Protein AF-A0AA35W8I2-F1 (afdb_monomer)

Radius of gyration: 42.58 Å; Cα contacts (8 Å, |Δi|>4): 67; chains: 1; bounding box: 105×73×130 Å

Structure (mmCIF, N/CA/C/O backbone):
data_AF-A0AA35W8I2-F1
#
_entry.id   AF-A0AA35W8I2-F1
#
loop_
_atom_site.group_PDB
_atom_site.id
_atom_site.type_symbol
_atom_site.label_atom_id
_atom_site.label_alt_id
_atom_site.label_comp_id
_atom_site.label_asym_id
_atom_site.label_entity_id
_atom_site.label_seq_id
_atom_site.pdbx_PDB_ins_code
_atom_site.Cartn_x
_atom_site.Cartn_y
_atom_site.Cartn_z
_atom_site.occupancy
_atom_site.B_iso_or_equiv
_atom_site.auth_seq_id
_atom_site.auth_comp_id
_atom_site.auth_asym_id
_atom_site.auth_atom_id
_atom_site.pdbx_PDB_model_num
ATOM 1 N N . THR A 1 1 ? -0.548 -0.660 -29.656 1.00 39.16 1 THR A N 1
ATOM 2 C CA . THR A 1 1 ? -0.331 -0.622 -28.192 1.00 39.16 1 THR A CA 1
ATOM 3 C C . THR A 1 1 ? 1.025 -1.234 -27.887 1.00 39.16 1 THR A C 1
ATOM 5 O O . THR A 1 1 ? 1.274 -2.382 -28.225 1.00 39.16 1 THR A O 1
ATOM 8 N N . ARG A 1 2 ? 1.971 -0.433 -27.390 1.00 43.50 2 ARG A N 1
ATOM 9 C CA . ARG A 1 2 ? 3.389 -0.810 -27.271 1.00 43.50 2 ARG A CA 1
ATOM 10 C C . ARG A 1 2 ? 3.605 -1.530 -25.933 1.00 43.50 2 ARG A C 1
ATOM 12 O O . ARG A 1 2 ? 3.814 -0.885 -24.912 1.00 43.50 2 ARG A O 1
ATOM 19 N N . SER A 1 3 ? 3.459 -2.852 -25.919 1.00 57.50 3 SER A N 1
ATOM 20 C CA . SER A 1 3 ? 3.631 -3.671 -24.712 1.00 57.50 3 SER A CA 1
ATOM 21 C C . SER A 1 3 ? 5.088 -3.619 -24.234 1.00 57.50 3 SER A C 1
ATOM 23 O O . SER A 1 3 ? 5.991 -3.993 -24.980 1.00 57.50 3 SER A O 1
ATOM 25 N N . LEU A 1 4 ? 5.328 -3.138 -23.007 1.00 52.00 4 LEU A N 1
ATOM 26 C CA . LEU A 1 4 ? 6.665 -3.115 -22.402 1.00 52.00 4 LEU A CA 1
ATOM 27 C C . LEU A 1 4 ? 7.218 -4.542 -22.212 1.00 52.00 4 LEU A C 1
ATOM 29 O O . LEU A 1 4 ? 6.446 -5.473 -21.956 1.00 52.00 4 LEU A O 1
ATOM 33 N N . PRO A 1 5 ? 8.550 -4.728 -22.289 1.00 61.44 5 PRO A N 1
ATOM 34 C CA . PRO A 1 5 ? 9.165 -6.030 -22.087 1.00 61.44 5 PRO A CA 1
ATOM 35 C C . PRO A 1 5 ? 8.906 -6.544 -20.654 1.00 61.44 5 PRO A C 1
ATOM 37 O O . PRO A 1 5 ? 9.002 -5.770 -19.697 1.00 61.44 5 PRO A O 1
ATOM 40 N N . PRO A 1 6 ? 8.619 -7.851 -20.471 1.00 59.09 6 PRO A N 1
ATOM 41 C CA . PRO A 1 6 ? 8.256 -8.433 -19.172 1.00 59.09 6 PRO A CA 1
ATOM 42 C C . PRO A 1 6 ? 9.300 -8.255 -18.061 1.00 59.09 6 PRO A C 1
ATOM 44 O O . PRO A 1 6 ? 8.958 -8.396 -16.892 1.00 59.09 6 PRO A O 1
ATOM 47 N N . SER A 1 7 ? 10.555 -7.973 -18.418 1.00 58.44 7 SER A N 1
ATOM 48 C CA . SER A 1 7 ? 11.687 -7.773 -17.506 1.00 58.44 7 SER A CA 1
ATOM 49 C C . SER A 1 7 ? 11.671 -6.431 -16.768 1.00 58.44 7 SER A C 1
ATOM 51 O O . SER A 1 7 ? 12.378 -6.286 -15.777 1.00 58.44 7 SER A O 1
ATOM 53 N N . LEU A 1 8 ? 10.878 -5.459 -17.231 1.00 56.81 8 LEU A N 1
ATOM 54 C CA . LEU A 1 8 ? 10.789 -4.116 -16.641 1.00 56.81 8 LEU A CA 1
ATOM 55 C C . LEU A 1 8 ? 9.494 -3.895 -15.846 1.00 56.81 8 LEU A C 1
ATOM 57 O O . LEU A 1 8 ? 9.250 -2.799 -15.342 1.00 56.81 8 LEU A O 1
ATOM 61 N N . LEU A 1 9 ? 8.648 -4.921 -15.740 1.00 60.91 9 LEU A N 1
ATOM 62 C CA . LEU A 1 9 ? 7.415 -4.860 -14.969 1.00 60.91 9 LEU A CA 1
ATOM 63 C C . LEU A 1 9 ? 7.675 -5.298 -13.520 1.00 60.91 9 LEU A C 1
ATOM 65 O O . LEU A 1 9 ? 8.379 -6.285 -13.302 1.00 60.91 9 LEU A O 1
ATOM 69 N N . PRO A 1 10 ? 7.068 -4.633 -12.519 1.00 69.56 10 PRO A N 1
ATOM 70 C CA . PRO A 1 10 ? 7.045 -5.132 -11.150 1.00 69.56 10 PRO A CA 1
ATOM 71 C C . PRO A 1 10 ? 6.660 -6.618 -11.105 1.00 69.56 10 PRO A C 1
ATOM 73 O O . PRO A 1 10 ? 5.810 -7.065 -11.876 1.00 69.56 10 PRO A O 1
ATOM 76 N N . SER A 1 11 ? 7.242 -7.398 -10.192 1.00 66.06 11 SER A N 1
ATOM 77 C CA . SER A 1 11 ? 7.103 -8.868 -10.172 1.00 66.06 11 SER A CA 1
ATOM 78 C C . SER A 1 11 ? 5.646 -9.373 -10.168 1.00 66.06 11 SER A C 1
ATOM 80 O O . SER A 1 11 ? 5.347 -10.447 -10.699 1.00 66.06 11 SER A O 1
ATOM 82 N N . PHE A 1 12 ? 4.712 -8.584 -9.625 1.00 65.62 12 PHE A N 1
ATOM 83 C CA . PHE A 1 12 ? 3.273 -8.857 -9.676 1.00 65.62 12 PHE A CA 1
ATOM 84 C C . PHE A 1 12 ? 2.665 -8.651 -11.076 1.00 65.62 12 PHE A C 1
ATOM 86 O O . PHE A 1 12 ? 1.868 -9.479 -11.518 1.00 65.62 12 PHE A O 1
ATOM 93 N N . LEU A 1 13 ? 3.085 -7.611 -11.801 1.00 76.69 13 LEU A N 1
ATOM 94 C CA . LEU A 1 13 ? 2.698 -7.347 -13.191 1.00 76.69 13 LEU A CA 1
ATOM 95 C C . LEU A 1 13 ? 3.300 -8.385 -14.142 1.00 76.69 13 LEU A C 1
ATOM 97 O O . LEU A 1 13 ? 2.608 -8.858 -15.040 1.00 76.69 13 LEU A O 1
ATOM 101 N N . GLN A 1 14 ? 4.537 -8.826 -13.897 1.00 82.12 14 GLN A N 1
ATOM 102 C CA . GLN A 1 14 ? 5.162 -9.900 -14.673 1.00 82.12 14 GLN A CA 1
ATOM 103 C C . GLN A 1 14 ? 4.368 -11.215 -14.563 1.00 82.12 14 GLN A C 1
ATOM 105 O O . GLN A 1 14 ? 4.159 -11.920 -15.555 1.00 82.12 14 GLN A O 1
ATOM 110 N N . ARG A 1 15 ? 3.864 -11.538 -13.365 1.00 81.31 15 ARG A N 1
ATOM 111 C CA . ARG A 1 15 ? 3.033 -12.731 -13.144 1.00 81.31 15 ARG A CA 1
ATOM 112 C C . ARG A 1 15 ? 1.639 -12.602 -13.770 1.00 81.31 15 ARG A C 1
ATOM 114 O O . ARG A 1 15 ? 1.130 -13.605 -14.277 1.00 81.31 15 ARG A O 1
ATOM 121 N N . CYS A 1 16 ? 1.045 -11.407 -13.772 1.00 85.88 16 CYS A N 1
ATOM 122 C CA . CYS A 1 16 ? -0.193 -11.141 -14.511 1.00 85.88 16 CYS A CA 1
ATOM 123 C C . CYS A 1 16 ? 0.011 -11.308 -16.021 1.00 85.88 16 CYS A C 1
ATOM 125 O O . CYS A 1 16 ? -0.718 -12.087 -16.621 1.00 85.88 16 CYS A O 1
ATOM 127 N N . ALA A 1 17 ? 1.054 -10.711 -16.604 1.00 88.00 17 ALA A N 1
ATOM 128 C CA . ALA A 1 17 ? 1.355 -10.833 -18.033 1.00 88.00 17 ALA A CA 1
ATOM 129 C C . ALA A 1 17 ? 1.609 -12.290 -18.469 1.00 88.00 17 ALA A C 1
ATOM 131 O O . ALA A 1 17 ? 1.175 -12.717 -19.537 1.00 88.00 17 ALA A O 1
ATOM 132 N N . HIS A 1 18 ? 2.289 -13.091 -17.641 1.00 89.31 18 HIS A N 1
ATOM 133 C CA . HIS A 1 18 ? 2.451 -14.523 -17.913 1.00 89.31 18 HIS A CA 1
ATOM 134 C C . HIS A 1 18 ? 1.120 -15.285 -17.837 1.00 89.31 18 HIS A C 1
ATOM 136 O O . HIS A 1 18 ? 0.855 -16.159 -18.661 1.00 89.31 18 HIS A O 1
ATOM 142 N N . SER A 1 19 ? 0.283 -14.960 -16.848 1.00 88.19 19 SER A N 1
ATOM 143 C CA . SER A 1 19 ? -1.030 -15.593 -16.685 1.00 88.19 19 SER A CA 1
ATOM 144 C C . SER A 1 19 ? -1.967 -15.239 -17.837 1.00 88.19 19 SER A C 1
ATOM 146 O O . SER A 1 19 ? -2.684 -16.112 -18.307 1.00 88.19 19 SER A O 1
ATOM 148 N N . GLU A 1 20 ? -1.901 -14.006 -18.332 1.00 91.31 20 GLU A N 1
ATOM 149 C CA . GLU A 1 20 ? -2.666 -13.538 -19.484 1.00 91.31 20 GLU A CA 1
ATOM 150 C C . GLU A 1 20 ? -2.276 -14.281 -20.765 1.00 91.31 20 GLU A C 1
ATOM 152 O O . GLU A 1 20 ? -3.135 -14.798 -21.471 1.00 91.31 20 GLU A O 1
ATOM 157 N N . LYS A 1 21 ? -0.972 -14.459 -21.016 1.00 91.19 21 LYS A N 1
ATOM 158 C CA . LYS A 1 21 ? -0.495 -15.272 -22.148 1.00 91.19 21 LYS A CA 1
ATOM 159 C C . LYS A 1 21 ? -0.940 -16.734 -22.068 1.00 91.19 21 LYS A C 1
ATOM 161 O O . LYS A 1 21 ? -1.134 -17.365 -23.098 1.00 91.19 21 LYS A O 1
ATOM 166 N N . LYS A 1 22 ? -1.047 -17.289 -20.856 1.00 92.25 22 LYS A N 1
ATOM 167 C CA . LYS A 1 22 ? -1.332 -18.715 -20.646 1.00 92.25 22 LYS A CA 1
ATOM 168 C C . LYS A 1 22 ? -2.826 -19.044 -20.586 1.00 92.25 22 LYS A C 1
ATOM 170 O O . LYS A 1 22 ? -3.216 -20.127 -21.005 1.00 92.25 22 LYS A O 1
ATOM 175 N N . TYR A 1 23 ? -3.635 -18.158 -20.015 1.00 91.81 23 TYR A N 1
ATOM 176 C CA . TYR A 1 23 ? -5.048 -18.412 -19.710 1.00 91.81 23 TYR A CA 1
ATOM 177 C C . TYR A 1 23 ? -6.000 -17.413 -20.385 1.00 91.81 23 TYR A C 1
ATOM 179 O O . TYR A 1 23 ? -7.210 -17.520 -20.204 1.00 91.81 23 TYR A O 1
ATOM 187 N N . GLY A 1 24 ? -5.471 -16.452 -21.145 1.00 91.56 24 GLY A N 1
ATOM 188 C CA . GLY A 1 24 ? -6.245 -15.411 -21.810 1.00 91.56 24 GLY A CA 1
ATOM 189 C C . GLY A 1 24 ? -6.564 -14.220 -20.909 1.00 91.56 24 GLY A C 1
ATOM 190 O O . GLY A 1 24 ? -5.973 -14.031 -19.842 1.00 91.56 24 GLY A O 1
ATOM 191 N N . SER A 1 25 ? -7.504 -13.396 -21.367 1.00 91.06 25 SER A N 1
ATOM 192 C CA . SER A 1 25 ? -7.894 -12.156 -20.698 1.00 91.06 25 SER A CA 1
ATOM 193 C C . SER A 1 25 ? -8.386 -12.388 -19.262 1.00 91.06 25 SER A C 1
ATOM 195 O O . SER A 1 25 ? -8.994 -13.423 -18.965 1.00 91.06 25 SER A O 1
ATOM 197 N N . PRO A 1 26 ? -8.141 -11.430 -18.352 1.00 94.12 26 PRO A N 1
ATOM 198 C CA . PRO A 1 26 ? -8.590 -11.546 -16.976 1.00 94.12 26 PRO A CA 1
ATOM 199 C C . PRO A 1 26 ? -10.122 -11.550 -16.883 1.00 94.12 26 PRO A C 1
ATOM 201 O O . PRO A 1 26 ? -10.814 -10.813 -17.580 1.00 94.12 26 PRO A O 1
ATOM 204 N N . VAL A 1 27 ? -10.640 -12.365 -15.969 1.00 95.25 27 VAL A N 1
ATOM 205 C CA . VAL A 1 27 ? -12.067 -12.525 -15.659 1.00 95.25 27 VAL A CA 1
ATOM 206 C C . VAL A 1 27 ? -12.363 -12.091 -14.222 1.00 95.25 27 VAL A C 1
ATOM 208 O O . VAL A 1 27 ? -11.449 -11.871 -13.417 1.00 95.25 27 VAL A O 1
ATOM 211 N N . SER A 1 28 ? -13.647 -11.967 -13.875 1.00 96.19 28 SER A N 1
ATOM 212 C CA . SER A 1 28 ? -14.061 -11.613 -12.513 1.00 96.19 28 SER A CA 1
ATOM 213 C C . SER A 1 28 ? -13.655 -12.692 -11.500 1.00 96.19 28 SER A C 1
ATOM 215 O O . SER A 1 28 ? -13.865 -13.888 -11.703 1.00 96.19 28 SER A O 1
ATOM 217 N N . CYS A 1 29 ? -13.044 -12.261 -10.398 1.00 95.56 29 CYS A N 1
ATOM 218 C CA . CYS A 1 29 ? -12.713 -13.111 -9.263 1.00 95.56 29 CYS A CA 1
ATOM 219 C C . CYS A 1 29 ? -13.970 -13.421 -8.445 1.00 95.56 29 CYS A C 1
ATOM 221 O O . CYS A 1 29 ? -14.649 -12.509 -7.982 1.00 95.56 29 CYS A O 1
ATOM 223 N N . GLU A 1 30 ? -14.234 -14.690 -8.145 1.00 96.25 30 GLU A N 1
ATOM 224 C CA . GLU A 1 30 ? -15.440 -15.068 -7.396 1.00 96.25 30 GLU A CA 1
ATOM 225 C C . GLU A 1 30 ? -15.463 -14.542 -5.949 1.00 96.25 30 GLU A C 1
ATOM 227 O O . GLU A 1 30 ? -16.547 -14.331 -5.405 1.00 96.25 30 GLU A O 1
ATOM 232 N N . GLN A 1 31 ? -14.297 -14.277 -5.343 1.00 94.38 31 GLN A N 1
ATOM 233 C CA . GLN A 1 31 ? -14.192 -13.753 -3.974 1.00 94.38 31 GLN A CA 1
ATOM 234 C C . GLN A 1 31 ? -14.233 -12.225 -3.897 1.00 94.38 31 GLN A C 1
ATOM 236 O O . GLN A 1 31 ? -15.056 -11.682 -3.174 1.00 94.38 31 GLN A O 1
ATOM 241 N N . CYS A 1 32 ? -13.347 -11.524 -4.611 1.00 95.19 32 CYS A N 1
ATOM 242 C CA . CYS A 1 32 ? -13.256 -10.060 -4.525 1.00 95.19 32 CYS A CA 1
ATOM 243 C C . CYS A 1 32 ? -14.028 -9.321 -5.625 1.00 95.19 32 CYS A C 1
ATOM 245 O O . CYS A 1 32 ? -14.006 -8.097 -5.647 1.00 95.19 32 CYS A O 1
ATOM 247 N N . LYS A 1 33 ? -14.663 -10.045 -6.556 1.00 95.75 33 LYS A N 1
ATOM 248 C CA . LYS A 1 33 ? -15.493 -9.537 -7.666 1.00 95.75 33 LYS A CA 1
ATOM 249 C C . LYS A 1 33 ? -14.790 -8.652 -8.704 1.00 95.75 33 LYS A C 1
ATOM 251 O O . LYS A 1 33 ? -15.361 -8.378 -9.754 1.00 95.75 33 LYS A O 1
ATOM 256 N N . MET A 1 34 ? -13.528 -8.293 -8.486 1.00 92.25 34 MET A N 1
ATOM 257 C CA . MET A 1 34 ? -12.709 -7.545 -9.443 1.00 92.25 34 MET A CA 1
ATOM 258 C C . MET A 1 34 ? -12.287 -8.398 -10.649 1.00 92.25 34 MET A C 1
ATOM 260 O O . MET A 1 34 ? -12.055 -9.603 -10.515 1.00 92.25 34 MET A O 1
ATOM 264 N N . VAL A 1 35 ? -12.116 -7.762 -11.814 1.00 93.00 35 VAL A N 1
ATOM 265 C CA . VAL A 1 35 ? -11.608 -8.384 -13.054 1.00 93.00 35 VAL A CA 1
ATOM 266 C C . VAL A 1 35 ? -10.090 -8.581 -12.958 1.00 93.00 35 VAL A C 1
ATOM 268 O O . VAL A 1 35 ? -9.295 -7.779 -13.439 1.00 93.00 35 VAL A O 1
ATOM 271 N N . CYS A 1 36 ? -9.673 -9.618 -12.237 1.00 92.62 36 CYS A N 1
ATOM 272 C CA . CYS A 1 36 ? -8.259 -9.899 -11.956 1.00 92.62 36 CYS A CA 1
ATOM 273 C C . CYS A 1 36 ? -7.949 -11.393 -11.750 1.00 92.62 36 CYS A C 1
ATOM 275 O O . CYS A 1 36 ? -6.867 -11.759 -11.274 1.00 92.62 36 CYS A O 1
ATOM 277 N N . ALA A 1 37 ? -8.904 -12.271 -12.055 1.00 94.44 37 ALA A N 1
ATOM 278 C CA . ALA A 1 37 ? -8.714 -13.714 -12.045 1.00 94.44 37 ALA A CA 1
ATOM 279 C C . ALA A 1 37 ? -8.446 -14.240 -13.459 1.00 94.44 37 ALA A C 1
ATOM 281 O O . ALA A 1 37 ? -8.600 -13.526 -14.438 1.00 94.44 37 ALA A O 1
ATOM 282 N N . PHE A 1 38 ? -8.024 -15.497 -13.563 1.00 95.00 38 PHE A N 1
ATOM 283 C CA . PHE A 1 38 ? -7.735 -16.153 -14.837 1.00 95.00 38 PHE A CA 1
ATOM 284 C C . PHE A 1 38 ? -8.364 -17.546 -14.829 1.00 95.00 38 PHE A C 1
ATOM 286 O O . PHE A 1 38 ? -8.315 -18.221 -13.790 1.00 95.00 38 PHE A O 1
ATOM 293 N N . ASN A 1 39 ? -8.909 -17.976 -15.970 1.00 92.44 39 ASN A N 1
ATOM 294 C CA . ASN A 1 39 ? -9.521 -19.295 -16.150 1.00 92.44 39 ASN A CA 1
ATOM 295 C C . ASN A 1 39 ? -8.440 -20.380 -16.210 1.00 92.44 39 ASN A C 1
ATOM 297 O O . ASN A 1 39 ? -7.967 -20.791 -17.265 1.00 92.44 39 ASN A O 1
ATOM 301 N N . LYS A 1 40 ? -7.998 -20.805 -15.026 1.00 89.88 40 LYS A N 1
ATOM 302 C CA . LYS A 1 40 ? -7.052 -21.910 -14.854 1.00 89.88 40 LYS A CA 1
ATOM 303 C C . LYS A 1 40 ? -7.782 -23.241 -15.094 1.00 89.88 40 LYS A C 1
ATOM 305 O O . LYS A 1 40 ? -8.967 -23.321 -14.778 1.00 89.88 40 LYS A O 1
ATOM 310 N N . PRO A 1 41 ? -7.079 -24.289 -15.559 1.00 88.62 41 PRO A N 1
ATOM 311 C CA . PRO A 1 41 ? -7.671 -25.612 -15.736 1.00 88.62 41 PRO A CA 1
ATOM 312 C C . PRO A 1 41 ? -8.229 -26.164 -14.417 1.00 88.62 41 PRO A C 1
ATOM 314 O O . PRO A 1 41 ? -7.740 -25.829 -13.326 1.00 88.62 41 PRO A O 1
ATOM 317 N N . ASP A 1 42 ? -9.225 -27.044 -14.524 1.00 87.25 42 ASP A N 1
ATOM 318 C CA . ASP A 1 42 ? -10.011 -27.539 -13.389 1.00 87.25 42 ASP A CA 1
ATOM 319 C C . ASP A 1 42 ? -9.169 -28.197 -12.293 1.00 87.25 42 ASP A C 1
ATOM 321 O O . ASP A 1 42 ? -9.483 -28.052 -11.113 1.00 87.25 42 ASP A O 1
ATOM 32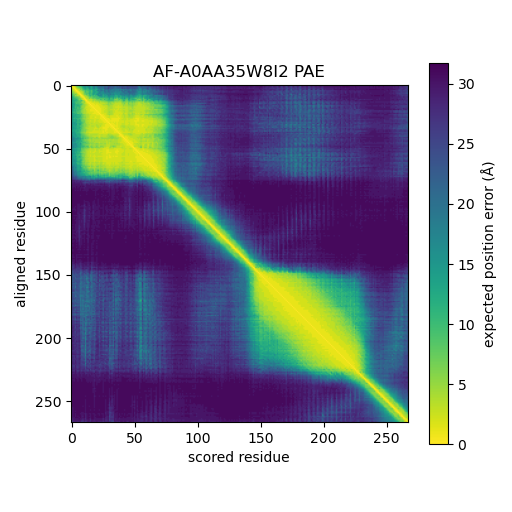5 N N . ASP A 1 43 ? -8.039 -28.826 -12.624 1.00 87.25 43 ASP A N 1
ATOM 326 C CA . ASP A 1 43 ? -7.106 -29.387 -11.634 1.00 87.25 43 ASP A CA 1
ATOM 327 C C . ASP A 1 43 ? -6.604 -28.359 -10.619 1.00 87.25 43 ASP A C 1
ATOM 329 O O . ASP A 1 43 ? -6.423 -28.647 -9.429 1.00 87.25 43 ASP A O 1
ATOM 333 N N . VAL A 1 44 ? -6.369 -27.132 -11.081 1.00 87.75 44 VAL A N 1
ATOM 334 C CA . VAL A 1 44 ? -5.923 -26.030 -10.227 1.00 87.75 44 VAL A CA 1
ATOM 335 C C . VAL A 1 44 ? -7.115 -25.435 -9.484 1.00 87.75 44 VAL A C 1
ATOM 337 O O . VAL A 1 44 ? -6.980 -25.089 -8.306 1.00 87.75 44 VAL A O 1
ATOM 340 N N . LYS A 1 45 ? -8.276 -25.361 -10.145 1.00 89.81 45 LYS A N 1
ATOM 341 C CA . LYS A 1 45 ? -9.533 -24.854 -9.582 1.00 89.81 45 LYS A CA 1
ATOM 342 C C . LYS A 1 45 ? -10.019 -25.725 -8.419 1.00 89.81 45 LYS A C 1
ATOM 344 O O . LYS A 1 45 ? -10.359 -25.202 -7.359 1.00 89.81 45 LYS A O 1
ATOM 349 N N . ARG A 1 46 ? -9.937 -27.054 -8.542 1.00 88.88 46 ARG A N 1
ATOM 350 C CA . ARG A 1 46 ? -10.299 -28.031 -7.495 1.00 88.88 46 ARG A CA 1
ATOM 351 C C . ARG A 1 46 ? -9.564 -27.788 -6.172 1.00 88.88 46 ARG A C 1
ATOM 353 O O . ARG A 1 46 ? -10.170 -27.859 -5.107 1.00 88.88 46 ARG A O 1
ATOM 360 N N . LYS A 1 47 ? -8.284 -27.395 -6.217 1.00 88.19 47 LYS A N 1
ATOM 361 C CA . LYS A 1 47 ? -7.481 -27.077 -5.012 1.00 88.19 47 LYS A CA 1
ATOM 362 C C . LYS A 1 47 ? -7.976 -25.842 -4.256 1.00 88.19 47 LYS A C 1
ATOM 364 O O . LYS A 1 47 ? -7.626 -25.662 -3.090 1.00 88.19 47 LYS A O 1
ATOM 369 N N . VAL A 1 48 ? -8.749 -24.988 -4.922 1.00 90.00 48 VAL A N 1
ATOM 370 C CA . VAL A 1 48 ? -9.354 -23.776 -4.362 1.00 90.00 48 VAL A CA 1
ATOM 371 C C . VAL A 1 48 ? -10.881 -23.859 -4.300 1.00 90.00 48 VAL A C 1
ATOM 373 O O . VAL A 1 48 ? -11.561 -22.841 -4.347 1.00 90.00 48 VAL A O 1
ATOM 376 N N . GLY A 1 49 ? -11.427 -25.075 -4.189 1.00 86.00 49 GLY A N 1
ATOM 377 C CA . GLY A 1 49 ? -12.869 -25.290 -4.044 1.00 86.00 49 GLY A CA 1
ATOM 378 C C . GLY A 1 49 ? -13.665 -25.076 -5.332 1.00 86.00 49 GLY A C 1
ATOM 379 O O . GLY A 1 49 ? -14.838 -24.741 -5.266 1.00 86.00 49 GLY A O 1
ATOM 380 N N . GLY A 1 50 ? -13.033 -25.218 -6.499 1.00 90.81 50 GLY A N 1
ATOM 381 C CA . GLY A 1 50 ? -13.702 -25.055 -7.791 1.00 90.81 50 GLY A CA 1
ATOM 382 C C . GLY A 1 50 ? -14.004 -23.601 -8.163 1.00 90.81 50 GLY A C 1
ATOM 383 O O . GLY A 1 50 ? -14.723 -23.375 -9.131 1.00 90.81 50 GLY A O 1
ATOM 384 N N . GLN A 1 51 ? -13.431 -22.624 -7.453 1.00 92.00 51 GLN A N 1
ATOM 385 C CA . GLN A 1 51 ? -13.670 -21.196 -7.681 1.00 92.00 51 GLN A CA 1
ATOM 386 C C . GLN A 1 51 ? -12.585 -20.529 -8.536 1.00 92.00 51 GLN A C 1
ATOM 388 O O . GLN A 1 51 ? -11.387 -20.805 -8.389 1.00 92.00 51 GLN A O 1
ATOM 393 N N . THR A 1 52 ? -12.988 -19.608 -9.415 1.00 94.50 52 THR A N 1
ATOM 394 C CA . THR A 1 52 ? -12.064 -18.772 -10.193 1.00 94.50 52 THR A CA 1
ATOM 395 C C . THR A 1 52 ? -11.569 -17.611 -9.331 1.00 94.50 52 THR A C 1
ATOM 397 O O . THR A 1 52 ? -12.234 -16.590 -9.166 1.00 94.50 52 THR A O 1
ATOM 400 N N . LEU A 1 53 ? -10.376 -17.772 -8.750 1.00 94.56 53 LEU A N 1
ATOM 401 C CA . LEU A 1 53 ? -9.780 -16.796 -7.833 1.00 94.56 53 LEU A CA 1
ATOM 402 C C . LEU A 1 53 ? -8.577 -16.066 -8.444 1.00 94.56 53 LEU A C 1
ATOM 404 O O . LEU A 1 53 ? -7.703 -16.674 -9.085 1.00 94.56 53 LEU A O 1
ATOM 408 N N . CYS A 1 54 ? -8.473 -14.768 -8.145 1.00 93.69 54 CYS A N 1
ATOM 409 C CA . CYS A 1 54 ? -7.271 -13.979 -8.402 1.00 93.69 54 CYS A CA 1
ATOM 410 C C . CYS A 1 54 ? -6.085 -14.504 -7.576 1.00 93.69 54 CYS A C 1
ATOM 412 O O . CYS A 1 54 ? -6.241 -15.338 -6.675 1.00 93.69 54 CYS A O 1
ATOM 414 N N . LEU A 1 55 ? -4.871 -14.040 -7.882 1.00 91.56 55 LEU A N 1
ATOM 415 C CA . LEU A 1 55 ? -3.665 -14.512 -7.195 1.00 91.56 55 LEU A CA 1
ATOM 416 C C . LEU A 1 55 ? -3.733 -14.269 -5.679 1.00 91.56 55 LEU A C 1
ATOM 418 O O . LEU A 1 55 ? -3.399 -15.162 -4.900 1.00 91.56 55 LEU A O 1
ATOM 422 N N . LEU A 1 56 ? -4.214 -13.097 -5.266 1.00 93.31 56 LEU A N 1
ATOM 423 C CA . LEU A 1 56 ? -4.276 -12.709 -3.860 1.00 93.31 56 LEU A CA 1
ATOM 424 C C . LEU A 1 56 ? -5.313 -13.543 -3.090 1.00 93.31 56 LEU A C 1
ATOM 426 O O . LEU A 1 56 ? -4.994 -14.137 -2.061 1.00 93.31 56 LEU A O 1
ATOM 430 N N . CYS A 1 57 ? -6.512 -13.701 -3.656 1.00 94.44 57 CYS A N 1
ATOM 431 C CA . CYS A 1 57 ? -7.555 -14.581 -3.123 1.00 94.44 57 CYS A CA 1
ATOM 432 C C . CYS A 1 57 ? -7.104 -16.050 -3.075 1.00 94.44 57 CYS A C 1
ATOM 434 O O . CYS A 1 57 ? -7.351 -16.739 -2.089 1.00 94.44 57 CYS A O 1
ATOM 436 N N . THR A 1 58 ? -6.352 -16.523 -4.076 1.00 93.69 58 THR A N 1
ATOM 437 C CA . THR A 1 58 ? -5.762 -17.876 -4.073 1.00 93.69 58 THR A CA 1
ATOM 438 C C . THR A 1 58 ? -4.792 -18.066 -2.899 1.00 93.69 58 THR A C 1
ATOM 440 O O . THR A 1 58 ? -4.813 -19.106 -2.237 1.00 93.69 58 THR A O 1
ATOM 443 N N . ILE A 1 59 ? -3.928 -17.080 -2.629 1.00 93.56 59 ILE A N 1
ATOM 444 C CA . ILE A 1 59 ? -2.976 -17.124 -1.508 1.00 93.56 59 ILE A CA 1
ATOM 445 C C . ILE A 1 59 ? -3.730 -17.133 -0.174 1.00 93.56 59 ILE A C 1
ATOM 447 O O . ILE A 1 59 ? -3.428 -17.956 0.694 1.00 93.56 59 ILE A O 1
ATOM 451 N N . ASN A 1 60 ? -4.737 -16.272 -0.024 1.00 95.00 60 ASN A N 1
ATOM 452 C CA . ASN A 1 60 ? -5.546 -16.193 1.191 1.00 95.00 60 ASN A CA 1
ATOM 453 C C . ASN A 1 60 ? -6.336 -17.485 1.438 1.00 95.00 60 ASN A C 1
ATOM 455 O O . ASN A 1 60 ? -6.325 -17.998 2.558 1.00 95.00 60 ASN A O 1
ATOM 459 N N . PHE A 1 61 ? -6.920 -18.076 0.392 1.00 94.38 61 PHE A N 1
ATOM 460 C CA . PHE A 1 61 ? -7.601 -19.368 0.477 1.00 94.38 61 PHE A CA 1
ATOM 461 C C . PHE A 1 61 ? -6.658 -20.477 0.964 1.00 94.38 61 PHE A C 1
ATOM 463 O O . PHE A 1 61 ? -6.992 -21.220 1.887 1.00 94.38 61 PHE A O 1
ATOM 470 N N . LYS A 1 62 ? -5.443 -20.564 0.404 1.00 93.00 62 LYS A N 1
ATOM 471 C CA . LYS A 1 62 ? -4.438 -21.554 0.831 1.00 93.00 62 LYS A CA 1
ATOM 472 C C . LYS A 1 62 ? -3.981 -21.338 2.277 1.00 93.00 62 LYS A C 1
ATOM 474 O O . LYS A 1 62 ? -3.849 -22.310 3.019 1.00 93.00 62 LYS A O 1
ATOM 479 N N . LYS A 1 63 ? -3.781 -20.085 2.702 1.00 94.06 63 LYS A N 1
ATOM 480 C CA . LYS A 1 63 ? -3.464 -19.752 4.103 1.00 94.06 63 LYS A CA 1
ATOM 481 C C . LYS A 1 63 ? -4.592 -20.181 5.048 1.00 94.06 63 LYS A C 1
ATOM 483 O O . LYS A 1 63 ? -4.316 -20.765 6.094 1.00 94.06 63 LYS A O 1
ATOM 488 N N . ALA A 1 64 ? -5.851 -19.945 4.673 1.00 91.69 64 ALA A N 1
ATOM 489 C CA . ALA A 1 64 ? -7.011 -20.371 5.454 1.00 91.69 64 ALA A CA 1
ATOM 490 C C . ALA A 1 64 ? -7.125 -21.905 5.534 1.00 91.69 64 ALA A C 1
ATOM 492 O O . ALA A 1 64 ? -7.325 -22.442 6.622 1.00 91.69 64 ALA A O 1
ATOM 493 N N . GLN A 1 65 ? -6.922 -22.615 4.419 1.00 89.81 65 GLN A N 1
ATOM 494 C CA . GLN A 1 65 ? -6.858 -24.084 4.370 1.00 89.81 65 GLN A CA 1
ATOM 495 C C . GLN A 1 65 ? -5.779 -24.646 5.308 1.00 89.81 65 GLN A C 1
ATOM 497 O O . GLN A 1 65 ? -6.040 -25.576 6.070 1.00 89.81 65 GLN A O 1
ATOM 502 N N . PHE A 1 66 ? -4.577 -24.059 5.305 1.00 88.06 66 PHE A N 1
ATOM 503 C CA . PHE A 1 66 ? -3.490 -24.494 6.186 1.00 88.06 66 PHE A CA 1
ATOM 504 C C . PHE A 1 66 ? -3.828 -24.295 7.670 1.00 88.06 66 PHE A C 1
ATOM 506 O O . PHE A 1 66 ? -3.612 -25.203 8.471 1.00 88.06 66 PHE A O 1
ATOM 513 N N . LYS A 1 67 ? -4.416 -23.146 8.036 1.00 89.25 67 LYS A N 1
ATOM 514 C CA . LYS A 1 67 ? -4.857 -22.880 9.417 1.00 89.25 67 LYS A CA 1
ATOM 515 C C . LYS A 1 67 ? -5.899 -23.897 9.900 1.00 89.25 67 LYS A C 1
ATOM 517 O O . LYS A 1 67 ? -5.783 -24.373 11.024 1.00 89.25 67 LYS A O 1
ATOM 522 N N . ARG A 1 68 ? -6.866 -24.280 9.054 1.00 85.69 68 ARG A N 1
ATOM 523 C CA . ARG A 1 68 ? -7.868 -25.312 9.393 1.00 85.69 68 ARG A CA 1
ATOM 524 C C . ARG A 1 68 ? -7.224 -26.682 9.617 1.00 85.69 68 ARG A C 1
ATOM 526 O O . ARG A 1 68 ? -7.492 -27.302 10.638 1.00 85.69 68 ARG A O 1
ATOM 533 N N . LYS A 1 69 ? -6.307 -27.103 8.736 1.00 85.31 69 LYS A N 1
ATOM 534 C CA . LYS A 1 69 ? -5.567 -28.372 8.888 1.00 85.31 69 LYS A CA 1
ATOM 535 C C . LYS A 1 69 ? -4.700 -28.414 10.152 1.00 85.31 69 LYS A C 1
ATOM 537 O O . LYS A 1 69 ? -4.592 -29.459 10.783 1.00 85.31 69 LYS A O 1
ATOM 542 N N . GLN A 1 70 ? -4.077 -27.296 10.531 1.00 82.06 70 GLN A N 1
ATOM 543 C CA . GLN A 1 70 ? -3.304 -27.197 11.777 1.00 82.06 70 GLN A CA 1
ATOM 544 C C . GLN A 1 70 ? -4.199 -27.248 13.020 1.00 82.06 70 GLN A C 1
ATOM 546 O O . GLN A 1 70 ? -3.829 -27.859 14.018 1.00 82.06 70 GLN A O 1
ATOM 551 N N . HIS A 1 71 ? -5.377 -26.627 12.961 1.00 77.12 71 HIS A N 1
ATOM 552 C CA . HIS A 1 71 ? -6.334 -26.659 14.061 1.00 77.12 71 HIS A CA 1
ATOM 553 C C . HIS A 1 71 ? -6.975 -28.046 14.237 1.00 77.12 71 HIS A C 1
ATOM 555 O O . HIS A 1 71 ? -7.143 -28.480 15.371 1.00 77.12 71 HIS A O 1
ATOM 561 N N . GLU A 1 72 ? -7.255 -28.777 13.152 1.00 69.56 72 GLU A N 1
ATOM 562 C CA . GLU A 1 72 ? -7.671 -30.188 13.236 1.00 69.56 72 GLU A CA 1
ATOM 563 C C . GLU A 1 72 ? -6.604 -31.067 13.893 1.00 69.56 72 GLU A C 1
ATOM 565 O O . GLU A 1 72 ? -6.910 -31.803 14.823 1.00 69.56 72 GLU A O 1
ATOM 570 N N . ARG A 1 73 ? -5.332 -30.934 13.494 1.00 67.81 73 ARG A N 1
ATOM 571 C CA . ARG A 1 73 ? -4.232 -31.726 14.077 1.00 67.81 73 ARG A CA 1
ATOM 572 C C . ARG A 1 73 ? -4.002 -31.480 15.568 1.00 67.81 73 ARG A C 1
ATOM 574 O O . ARG A 1 73 ? -3.401 -32.320 16.223 1.00 67.81 73 ARG A O 1
ATOM 581 N N . LYS A 1 74 ? -4.437 -30.333 16.095 1.00 64.12 74 LYS A N 1
ATOM 582 C CA . LYS A 1 74 ? -4.333 -29.993 17.522 1.00 64.12 74 LYS A CA 1
ATOM 583 C C . LYS A 1 74 ? -5.589 -30.340 18.324 1.00 64.12 74 LYS A C 1
ATOM 585 O O . LYS A 1 74 ? -5.525 -30.313 19.548 1.00 64.12 74 LYS A O 1
ATOM 590 N N . LYS A 1 75 ? -6.714 -30.639 17.663 1.00 60.28 75 LYS A N 1
ATOM 591 C CA . LYS A 1 75 ? -7.983 -30.980 18.322 1.00 60.28 75 LYS A CA 1
ATOM 592 C C . LYS A 1 75 ? -8.149 -32.466 18.637 1.00 60.28 75 LYS A C 1
ATOM 594 O O . LYS A 1 75 ? -9.110 -32.794 19.319 1.00 60.28 75 LYS A O 1
ATOM 599 N N . ASP A 1 76 ? -7.224 -33.324 18.210 1.00 56.59 76 ASP A N 1
ATOM 600 C CA . ASP A 1 76 ? -7.230 -34.742 18.576 1.00 56.59 76 ASP A CA 1
ATOM 601 C C . ASP A 1 76 ? -6.062 -35.094 19.511 1.00 56.59 76 ASP A C 1
ATOM 603 O O . ASP A 1 76 ? -4.972 -35.482 19.080 1.00 56.59 76 ASP A O 1
ATOM 607 N N . PRO A 1 77 ? -6.271 -34.895 20.820 1.00 53.22 77 PRO A N 1
ATOM 608 C CA . PRO A 1 77 ? -5.717 -35.791 21.810 1.00 53.22 77 PRO A CA 1
ATOM 609 C C . PRO A 1 77 ? -6.844 -36.232 22.743 1.00 53.22 77 PRO A C 1
ATOM 611 O O . PRO A 1 77 ? -6.823 -35.852 23.906 1.00 53.22 77 PRO A O 1
ATOM 614 N N . GLN A 1 78 ? -7.852 -36.963 22.248 1.00 52.47 78 GLN A N 1
ATOM 615 C CA . GLN A 1 78 ? -8.649 -37.885 23.073 1.00 52.47 78 GLN A CA 1
ATOM 616 C C . GLN A 1 78 ? -9.710 -38.625 22.249 1.00 52.47 78 GLN A C 1
ATOM 618 O O . GLN A 1 78 ? -10.851 -38.188 22.109 1.00 52.47 78 GLN A O 1
ATOM 623 N N . LYS A 1 79 ? -9.367 -39.843 21.825 1.00 41.38 79 LYS A N 1
ATOM 624 C CA . LYS A 1 79 ? -10.346 -40.925 21.739 1.00 41.38 79 LYS A CA 1
ATOM 625 C C . LYS A 1 79 ? -9.733 -42.200 22.328 1.00 41.38 79 LYS A C 1
ATOM 627 O O . LYS A 1 79 ? -8.804 -42.741 21.731 1.00 41.38 79 LYS A O 1
ATOM 632 N N . PRO A 1 80 ? -10.189 -42.676 23.500 1.00 47.41 80 PRO A N 1
ATOM 633 C CA . PRO A 1 80 ? -9.817 -43.998 23.981 1.00 47.41 80 PRO A CA 1
ATOM 634 C C . PRO A 1 80 ? -10.579 -45.060 23.169 1.00 47.41 80 PRO A C 1
ATOM 636 O O . PRO A 1 80 ? -11.778 -44.890 22.931 1.00 47.41 80 PRO A O 1
ATOM 639 N N . PRO A 1 81 ? -9.945 -46.168 22.754 1.00 44.00 81 PRO A N 1
ATOM 640 C CA . PRO A 1 81 ? -10.677 -47.368 22.403 1.00 44.00 81 PRO A CA 1
ATOM 641 C C . PRO A 1 81 ? -10.975 -48.133 23.699 1.00 44.00 81 PRO A C 1
ATOM 643 O O . PRO A 1 81 ? -10.133 -48.860 24.216 1.00 44.00 81 PRO A O 1
ATOM 646 N N . SER A 1 82 ? -12.172 -47.962 24.253 1.00 42.75 82 SER A N 1
ATOM 647 C CA . SER A 1 82 ? -12.807 -49.003 25.066 1.00 42.75 82 SER A CA 1
ATOM 648 C C . SER A 1 82 ? -13.391 -50.014 24.073 1.00 42.75 82 SER A C 1
ATOM 650 O O . SER A 1 82 ? -14.163 -49.646 23.193 1.00 42.75 82 SER A O 1
ATOM 652 N N . THR A 1 83 ? -13.049 -51.301 24.114 1.00 44.50 83 THR A N 1
ATOM 653 C CA . THR A 1 83 ? -13.621 -52.241 25.086 1.00 44.50 83 THR A CA 1
ATOM 654 C C . THR A 1 83 ? -12.831 -53.567 25.076 1.00 44.50 83 THR A C 1
ATOM 656 O O . THR A 1 83 ? -12.447 -54.046 24.012 1.00 44.50 83 THR A O 1
ATOM 659 N N . THR A 1 84 ? -12.662 -54.141 26.277 1.00 42.62 84 THR A N 1
ATOM 660 C CA . THR A 1 84 ? -12.353 -55.549 26.646 1.00 42.62 84 THR A CA 1
ATOM 661 C C . THR A 1 84 ? -10.961 -56.153 26.376 1.00 42.62 84 THR A C 1
ATOM 663 O O . THR A 1 84 ? -10.587 -56.472 25.255 1.00 42.62 84 THR A O 1
ATOM 666 N N . THR A 1 85 ? -10.242 -56.390 27.481 1.00 39.72 85 THR A N 1
ATOM 667 C CA . THR A 1 85 ? -9.159 -57.375 27.714 1.00 39.72 85 THR A CA 1
ATOM 668 C C . THR A 1 85 ? -9.708 -58.826 27.659 1.00 39.72 85 THR A C 1
ATOM 670 O O . THR A 1 85 ? -10.927 -58.959 27.798 1.00 39.72 85 THR A O 1
ATOM 673 N N . PRO A 1 86 ? -8.901 -59.916 27.495 1.00 44.19 86 PRO A N 1
ATOM 674 C CA . PRO A 1 86 ? -7.577 -60.114 28.112 1.00 44.19 86 PRO A CA 1
ATOM 675 C C . PRO A 1 86 ? -6.440 -60.770 27.287 1.00 44.19 86 PRO A C 1
ATOM 677 O O . PRO A 1 86 ? -6.649 -61.546 26.368 1.00 44.19 86 PRO A O 1
ATOM 680 N N . SER A 1 87 ? -5.219 -60.432 27.729 1.00 41.34 87 SER A N 1
ATOM 681 C CA . SER A 1 87 ? -3.984 -61.232 27.842 1.00 41.34 87 SER A CA 1
ATOM 682 C C . SER A 1 87 ? -3.548 -62.181 26.715 1.00 41.34 87 SER A C 1
ATOM 684 O O . SER A 1 87 ? -4.100 -63.262 26.594 1.00 41.34 87 SER A O 1
ATOM 686 N N . THR A 1 88 ? -2.397 -61.887 26.091 1.00 35.50 88 THR A N 1
ATOM 687 C CA . THR A 1 88 ? -1.206 -62.773 26.093 1.00 35.50 88 THR A CA 1
ATOM 688 C C . THR A 1 88 ? 0.049 -62.009 25.651 1.00 35.50 88 THR A C 1
ATOM 690 O O . THR A 1 88 ? 0.003 -61.159 24.766 1.00 35.50 88 THR A O 1
ATOM 693 N N . ASN A 1 89 ? 1.168 -62.327 26.303 1.00 45.03 89 ASN A N 1
ATOM 694 C CA . ASN A 1 89 ? 2.523 -61.831 26.063 1.00 45.03 89 ASN A CA 1
ATOM 695 C C . ASN A 1 89 ? 3.002 -62.029 24.616 1.00 45.03 89 ASN A C 1
ATOM 697 O O . ASN A 1 89 ? 2.867 -63.133 24.111 1.00 45.03 89 ASN A O 1
ATOM 701 N N . THR A 1 90 ? 3.702 -61.036 24.051 1.00 35.91 90 THR A N 1
ATOM 702 C CA . THR A 1 90 ? 5.018 -61.206 23.390 1.00 35.91 90 THR A CA 1
ATOM 703 C C . THR A 1 90 ? 5.647 -59.840 23.096 1.00 35.91 90 THR A C 1
ATOM 705 O O . THR A 1 90 ? 4.983 -58.917 22.632 1.00 35.91 90 THR A O 1
ATOM 708 N N . ALA A 1 91 ? 6.940 -59.723 23.391 1.00 41.12 91 ALA A N 1
ATOM 709 C CA . ALA A 1 91 ? 7.773 -58.539 23.233 1.00 41.12 91 ALA A CA 1
ATOM 710 C C . ALA A 1 91 ? 8.271 -58.327 21.788 1.00 41.12 91 ALA A C 1
ATOM 712 O O . ALA A 1 91 ? 8.595 -59.297 21.113 1.00 41.12 91 ALA A O 1
ATOM 713 N N . ALA A 1 92 ? 8.421 -57.058 21.377 1.00 37.53 92 ALA A N 1
ATOM 714 C CA . ALA A 1 92 ? 9.408 -56.539 20.406 1.00 37.53 92 ALA A CA 1
ATOM 715 C C . ALA A 1 92 ? 9.287 -54.991 20.374 1.00 37.53 92 ALA A C 1
ATOM 717 O O . ALA A 1 92 ? 8.305 -54.455 19.881 1.00 37.53 92 ALA A O 1
ATOM 718 N N . VAL A 1 93 ? 10.050 -54.241 21.179 1.00 39.78 93 VAL A N 1
ATOM 719 C CA . VAL A 1 93 ? 11.364 -53.622 20.875 1.00 39.78 93 VAL A CA 1
ATOM 720 C C . VAL A 1 93 ? 11.323 -52.456 19.863 1.00 39.78 93 VAL A C 1
ATOM 722 O O . VAL A 1 93 ? 11.286 -52.666 18.660 1.00 39.78 93 VAL A O 1
ATOM 725 N N . GLY A 1 94 ? 11.497 -51.237 20.408 1.00 38.34 94 GLY A N 1
ATOM 726 C CA . GLY A 1 94 ? 12.276 -50.116 19.838 1.00 38.34 94 GLY A CA 1
ATOM 727 C C . GLY A 1 94 ? 11.576 -49.190 18.822 1.00 38.34 94 GLY A C 1
ATOM 728 O O . GLY A 1 94 ? 10.823 -49.638 17.982 1.00 38.34 94 GLY A O 1
ATOM 729 N N . ASN A 1 95 ? 11.814 -47.875 18.756 1.00 43.19 95 ASN A N 1
ATOM 730 C CA . ASN A 1 95 ? 12.648 -46.972 19.548 1.00 43.19 95 ASN A CA 1
ATOM 731 C C . ASN A 1 95 ? 12.336 -45.505 19.132 1.00 43.19 95 ASN A C 1
ATOM 733 O O . ASN A 1 95 ? 12.271 -45.196 17.950 1.00 43.19 95 ASN A O 1
ATOM 737 N N . ARG A 1 96 ? 12.197 -44.624 20.131 1.00 43.00 96 ARG A N 1
ATOM 738 C CA . ARG A 1 96 ? 12.674 -43.222 20.253 1.00 43.00 96 ARG A CA 1
ATOM 739 C C . ARG A 1 96 ? 12.555 -42.212 19.084 1.00 43.00 96 ARG A C 1
ATOM 741 O O . ARG A 1 96 ? 13.315 -42.219 18.127 1.00 43.00 96 ARG A O 1
ATOM 748 N N . SER A 1 97 ? 11.707 -41.209 19.343 1.00 50.66 97 SER A N 1
ATOM 749 C CA . SER A 1 97 ? 11.938 -39.747 19.281 1.00 50.66 97 SER A CA 1
ATOM 750 C C . SER A 1 97 ? 13.240 -39.233 18.639 1.00 50.66 97 SER A C 1
ATOM 752 O O . SER A 1 97 ? 14.313 -39.431 19.206 1.00 50.66 97 SER A O 1
ATOM 754 N N . LEU A 1 98 ? 13.131 -38.440 17.556 1.00 51.81 98 LEU A N 1
ATOM 755 C CA . LEU A 1 98 ? 14.195 -37.542 17.081 1.00 51.81 98 LEU A CA 1
ATOM 756 C C . LEU A 1 98 ? 13.664 -36.218 16.471 1.00 51.81 98 LEU A C 1
ATOM 758 O O . LEU A 1 98 ? 13.181 -36.170 15.346 1.00 51.81 98 LEU A O 1
ATOM 762 N N . LYS A 1 99 ? 13.881 -35.148 17.249 1.00 42.47 99 LYS A N 1
ATOM 763 C CA . LYS A 1 99 ? 14.483 -33.837 16.906 1.00 42.47 99 LYS A CA 1
ATOM 764 C C . LYS A 1 99 ? 13.751 -32.830 15.991 1.00 42.47 99 LYS A C 1
ATOM 766 O O . LYS A 1 99 ? 13.801 -32.878 14.766 1.00 42.47 99 LYS A O 1
ATOM 771 N N . HIS A 1 100 ? 13.261 -31.786 16.669 1.00 40.97 100 HIS A N 1
ATOM 772 C CA . HIS A 1 100 ? 13.192 -30.383 16.240 1.00 40.97 100 HIS A CA 1
ATOM 773 C C . HIS A 1 100 ? 14.497 -29.919 15.555 1.00 40.97 100 HIS A C 1
ATOM 775 O O . HIS A 1 100 ? 15.587 -30.130 16.089 1.00 40.97 100 HIS A O 1
ATOM 781 N N . ARG A 1 101 ? 1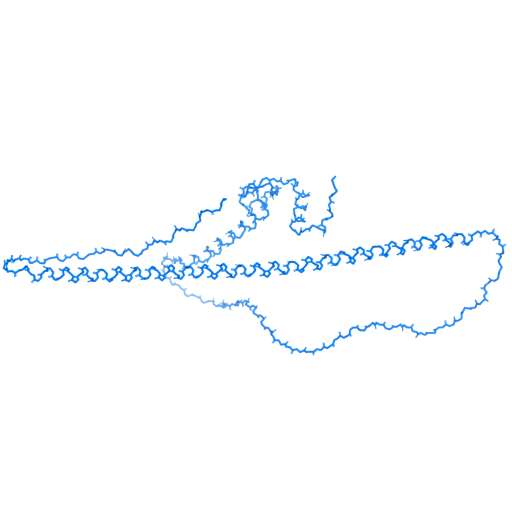4.394 -29.225 14.411 1.00 41.06 101 ARG A N 1
ATOM 782 C CA . ARG A 1 101 ? 15.446 -28.325 13.904 1.00 41.06 101 ARG A CA 1
ATOM 783 C C . ARG A 1 101 ? 15.001 -26.885 14.129 1.00 41.06 101 ARG A C 1
ATOM 785 O O . ARG A 1 101 ? 14.443 -26.267 13.228 1.00 41.06 101 ARG A O 1
ATOM 792 N N . ASP A 1 102 ? 15.304 -26.362 15.308 1.00 40.94 102 ASP A N 1
ATOM 793 C CA . ASP A 1 102 ? 15.489 -24.927 15.491 1.00 40.94 102 ASP A CA 1
ATOM 794 C C . ASP A 1 102 ? 16.889 -24.567 14.989 1.00 40.94 102 ASP A C 1
ATOM 796 O O . ASP A 1 102 ? 17.894 -25.137 15.415 1.00 40.94 102 ASP A O 1
ATOM 800 N N . ARG A 1 103 ? 16.957 -23.652 14.023 1.00 40.09 103 ARG A N 1
ATOM 801 C CA . ARG A 1 103 ? 18.189 -22.944 13.670 1.00 40.09 103 ARG A CA 1
ATOM 802 C C . ARG A 1 103 ? 18.011 -21.495 14.103 1.00 40.09 103 ARG A C 1
ATOM 804 O O . ARG A 1 103 ? 17.611 -20.660 13.300 1.00 40.09 103 ARG A O 1
ATOM 811 N N . HIS A 1 104 ? 18.321 -21.236 15.369 1.00 44.50 104 HIS A N 1
ATOM 812 C CA . HIS A 1 104 ? 18.863 -19.950 15.789 1.00 44.50 104 HIS A CA 1
ATOM 813 C C . HIS A 1 104 ? 20.297 -19.854 15.263 1.00 44.50 104 HIS A C 1
ATOM 815 O O . HIS A 1 104 ? 21.073 -20.805 15.384 1.00 44.50 104 HIS A O 1
ATOM 821 N N . ARG A 1 105 ? 20.635 -18.723 14.651 1.00 37.47 105 ARG A N 1
ATOM 822 C CA . ARG A 1 105 ? 22.022 -18.335 14.413 1.00 37.47 105 ARG A CA 1
ATOM 823 C C . ARG A 1 105 ? 22.128 -16.847 14.698 1.00 37.47 105 ARG A C 1
ATOM 825 O O . ARG A 1 105 ? 21.997 -16.027 13.796 1.00 37.47 105 ARG A O 1
ATOM 832 N N . ASP A 1 106 ? 22.311 -16.555 15.972 1.00 44.09 106 ASP A N 1
ATOM 833 C CA . ASP A 1 106 ? 22.981 -15.352 16.430 1.00 44.09 106 ASP A CA 1
ATOM 834 C C . ASP A 1 106 ? 24.488 -15.605 16.269 1.00 44.09 106 ASP A C 1
ATOM 836 O O . ASP A 1 106 ? 24.987 -16.636 16.719 1.00 44.09 106 ASP A O 1
ATOM 840 N N . ASP A 1 107 ? 25.187 -14.722 15.558 1.00 37.78 107 ASP A N 1
ATOM 841 C CA . ASP A 1 107 ? 26.629 -14.521 15.729 1.00 37.78 107 ASP A CA 1
ATOM 842 C C . ASP A 1 107 ? 26.956 -13.075 15.349 1.00 37.78 107 ASP A C 1
ATOM 844 O O . ASP A 1 107 ? 27.013 -12.688 14.179 1.00 37.78 107 ASP A O 1
ATOM 848 N N . GLU A 1 108 ? 27.074 -12.271 16.395 1.00 39.84 108 GLU A N 1
ATOM 849 C CA . GLU A 1 108 ? 27.819 -11.028 16.434 1.00 39.84 108 GLU A CA 1
ATOM 850 C C . GLU A 1 108 ? 29.280 -11.403 16.713 1.00 39.84 108 GLU A C 1
ATOM 852 O O . GLU A 1 108 ? 29.582 -11.907 17.790 1.00 39.84 108 GLU A O 1
ATOM 857 N N . SER A 1 109 ? 30.199 -11.152 15.779 1.00 39.50 109 SER A N 1
ATOM 858 C CA . SER A 1 109 ? 31.573 -10.794 16.142 1.00 39.50 109 SER A CA 1
ATOM 859 C C . SER A 1 109 ? 32.303 -10.091 14.999 1.00 39.50 109 SER A C 1
ATOM 861 O O . SER A 1 109 ? 32.268 -10.453 13.822 1.00 39.50 109 SER A O 1
ATOM 863 N N . SER A 1 110 ? 32.945 -9.010 15.401 1.00 42.78 110 SER A N 1
ATOM 864 C CA . SER A 1 110 ? 33.818 -8.114 14.674 1.00 42.78 110 SER A CA 1
ATOM 865 C C . SER A 1 110 ? 35.198 -8.742 14.457 1.00 42.78 110 SER A C 1
ATOM 867 O O . SER A 1 110 ? 35.839 -9.180 15.405 1.00 42.78 110 SER A O 1
ATOM 869 N N . ALA A 1 111 ? 35.717 -8.703 13.226 1.00 39.19 111 ALA A N 1
ATOM 870 C CA . ALA A 1 111 ? 37.160 -8.738 12.983 1.00 39.19 111 ALA A CA 1
ATOM 871 C C . ALA A 1 111 ? 37.508 -8.224 11.580 1.00 39.19 111 ALA A C 1
ATOM 873 O O . ALA A 1 111 ? 37.193 -8.822 10.553 1.00 39.19 111 ALA A O 1
ATOM 874 N N . SER A 1 112 ? 38.210 -7.099 11.579 1.00 45.19 112 SER A N 1
ATOM 875 C CA . SER A 1 112 ? 38.928 -6.482 10.474 1.00 45.19 112 SER A CA 1
ATOM 876 C C . SER A 1 112 ? 39.714 -7.479 9.620 1.00 45.19 112 SER A C 1
ATOM 878 O O . SER A 1 112 ? 40.511 -8.246 10.155 1.00 45.19 112 SER A O 1
ATOM 880 N N . LYS A 1 113 ? 39.614 -7.353 8.292 1.00 40.62 113 LYS A N 1
ATOM 881 C CA . LYS A 1 113 ? 40.743 -7.520 7.362 1.00 40.62 113 LYS A CA 1
ATOM 882 C C . LYS A 1 113 ? 40.418 -6.872 6.016 1.00 40.62 113 LYS A C 1
ATOM 884 O O . LYS A 1 113 ? 39.448 -7.204 5.347 1.00 40.62 113 LYS A O 1
ATOM 889 N N . LYS A 1 114 ? 41.257 -5.895 5.673 1.00 47.31 114 LYS A N 1
ATOM 890 C CA . LYS A 1 114 ? 41.326 -5.189 4.394 1.00 47.31 114 LYS A CA 1
ATOM 891 C C . LYS A 1 114 ? 41.536 -6.206 3.266 1.00 47.31 114 LYS A C 1
ATOM 893 O O . LYS A 1 114 ? 42.450 -7.017 3.362 1.00 47.31 114 LYS A O 1
ATOM 898 N N . ALA A 1 115 ? 40.766 -6.103 2.188 1.00 37.75 115 ALA A N 1
ATOM 899 C CA . ALA A 1 115 ? 41.097 -6.725 0.909 1.00 37.75 115 ALA A CA 1
ATOM 900 C C . ALA A 1 115 ? 40.843 -5.706 -0.206 1.00 37.75 115 ALA A C 1
ATOM 902 O O . ALA A 1 115 ? 39.727 -5.505 -0.678 1.00 37.75 115 ALA A O 1
ATOM 903 N N . LYS A 1 116 ? 41.928 -5.010 -0.543 1.00 40.72 116 LYS A N 1
ATOM 904 C CA . LYS A 1 116 ? 42.128 -4.222 -1.753 1.00 40.72 116 LYS A CA 1
ATOM 905 C C . LYS A 1 116 ? 42.225 -5.229 -2.904 1.00 40.72 116 LYS A C 1
ATOM 907 O O . LYS A 1 116 ? 43.145 -6.040 -2.900 1.00 40.72 116 LYS A O 1
ATOM 912 N N . LEU A 1 117 ? 41.255 -5.238 -3.815 1.00 37.22 117 LEU A N 1
ATOM 913 C CA . LEU A 1 117 ? 41.349 -6.016 -5.050 1.00 37.22 117 LEU A CA 1
ATOM 914 C C . LEU A 1 117 ? 42.087 -5.167 -6.083 1.00 37.22 117 LEU A C 1
ATOM 916 O O . LEU A 1 117 ? 41.573 -4.165 -6.575 1.00 37.22 117 LEU A O 1
ATOM 920 N N . ASP A 1 118 ? 43.334 -5.567 -6.288 1.00 35.88 118 ASP A N 1
ATOM 921 C CA . ASP A 1 118 ? 44.295 -5.064 -7.256 1.00 35.88 118 ASP A CA 1
ATOM 922 C C . ASP A 1 118 ? 44.015 -5.699 -8.631 1.00 35.88 118 ASP A C 1
ATOM 924 O O . ASP A 1 118 ? 43.593 -6.857 -8.723 1.00 35.88 118 ASP A O 1
ATOM 928 N N . LEU A 1 119 ? 44.207 -4.912 -9.688 1.00 50.72 119 LEU A N 1
ATOM 929 C CA . LEU A 1 119 ? 44.132 -5.328 -11.088 1.00 50.72 119 LEU A CA 1
ATOM 930 C C . LEU A 1 119 ? 45.254 -6.339 -11.408 1.00 50.72 119 LEU A C 1
ATOM 932 O O . LEU A 1 119 ? 46.342 -6.226 -10.849 1.00 50.72 119 LEU A O 1
ATOM 936 N N . PRO A 1 120 ? 45.064 -7.281 -12.349 1.00 53.19 120 PRO A N 1
ATOM 937 C CA . PRO A 1 120 ? 46.174 -8.091 -12.840 1.00 53.19 120 PRO A CA 1
ATOM 938 C C . PRO A 1 120 ? 47.112 -7.276 -13.767 1.00 53.19 120 PRO A C 1
ATOM 940 O O . PRO A 1 120 ? 46.625 -6.460 -14.555 1.00 53.19 120 PRO A O 1
ATOM 943 N N . PRO A 1 121 ? 48.443 -7.496 -13.695 1.00 52.16 121 PRO A N 1
ATOM 944 C CA . PRO A 1 121 ? 49.454 -6.775 -14.475 1.00 52.16 121 PRO A CA 1
ATOM 945 C C . PRO A 1 121 ? 49.598 -7.304 -15.921 1.00 52.16 121 PRO A C 1
ATOM 947 O O . PRO A 1 121 ? 49.173 -8.426 -16.212 1.00 52.16 121 PRO A O 1
ATOM 950 N N . PRO A 1 122 ? 50.213 -6.521 -16.833 1.00 48.47 122 PRO A N 1
ATOM 951 C CA . PRO A 1 122 ? 50.434 -6.908 -18.227 1.00 48.47 122 PRO A CA 1
ATOM 952 C C . PRO A 1 122 ? 51.624 -7.877 -18.377 1.00 48.47 122 PRO A C 1
ATOM 954 O O . PRO A 1 122 ? 52.604 -7.744 -17.641 1.00 48.47 122 PRO A O 1
ATOM 957 N N . PRO A 1 123 ? 51.603 -8.810 -19.348 1.00 54.91 123 PRO A N 1
ATOM 958 C CA . PRO A 1 123 ? 52.797 -9.556 -19.721 1.00 54.91 123 PRO A CA 1
ATOM 959 C C . PRO A 1 123 ? 53.644 -8.773 -20.738 1.00 54.91 123 PRO A C 1
ATOM 961 O O . PRO A 1 123 ? 53.224 -8.547 -21.874 1.00 54.91 123 PRO A O 1
ATOM 964 N N . SER A 1 124 ? 54.859 -8.418 -20.326 1.00 41.53 124 SER A N 1
ATOM 965 C CA . SER A 1 124 ? 55.992 -8.097 -21.199 1.00 41.53 124 SER A CA 1
ATOM 966 C C . SER A 1 124 ? 56.917 -9.317 -21.221 1.00 41.53 124 SER A C 1
ATOM 968 O O . SER A 1 124 ? 57.321 -9.769 -20.156 1.00 41.53 124 SER A O 1
ATOM 970 N N . ASP A 1 125 ? 57.215 -9.890 -22.390 1.00 37.81 125 ASP A N 1
ATOM 971 C CA . ASP A 1 125 ? 58.545 -9.748 -23.003 1.00 37.81 125 ASP A CA 1
ATOM 972 C C . ASP A 1 125 ? 58.775 -10.658 -24.224 1.00 37.81 125 ASP A C 1
ATOM 974 O O . ASP A 1 125 ? 58.450 -11.841 -24.238 1.00 37.81 125 ASP A O 1
ATOM 978 N N . ALA A 1 126 ? 59.426 -10.024 -25.206 1.00 41.62 126 ALA A N 1
ATOM 979 C CA . ALA A 1 126 ? 60.310 -10.542 -26.248 1.00 41.62 126 ALA A CA 1
ATOM 980 C C . ALA A 1 126 ? 59.776 -11.568 -27.266 1.00 41.62 126 ALA A C 1
ATOM 982 O O . ALA A 1 126 ? 59.543 -12.728 -26.945 1.00 41.62 126 ALA A O 1
ATOM 983 N N . THR A 1 127 ? 59.770 -11.182 -28.555 1.00 37.22 127 THR A N 1
ATOM 984 C CA . THR A 1 127 ? 60.668 -11.748 -29.593 1.00 37.22 127 THR A CA 1
ATOM 985 C C . THR A 1 127 ? 60.456 -11.035 -30.950 1.00 37.22 127 THR A C 1
ATOM 987 O O . THR A 1 127 ? 59.374 -11.058 -31.522 1.00 37.22 127 THR A O 1
ATOM 990 N N . SER A 1 128 ? 61.533 -10.390 -31.425 1.00 42.84 128 SER A N 1
ATOM 991 C CA . SER A 1 128 ? 61.927 -10.064 -32.818 1.00 42.84 128 SER A CA 1
ATOM 992 C C . SER A 1 128 ? 61.013 -9.265 -33.782 1.00 42.84 128 SER A C 1
ATOM 994 O O . SER A 1 128 ? 60.057 -9.790 -34.330 1.00 42.84 128 SER A O 1
ATOM 996 N N . SER A 1 129 ? 61.481 -8.044 -34.102 1.00 43.59 129 SER A N 1
ATOM 997 C CA . SER A 1 129 ? 61.630 -7.417 -35.441 1.00 43.59 129 SER A CA 1
ATOM 998 C C . SER A 1 129 ? 60.447 -7.413 -36.436 1.00 43.59 129 SER A C 1
ATOM 1000 O O . SER A 1 129 ? 60.076 -8.469 -36.939 1.00 43.59 129 SER A O 1
ATOM 1002 N N . PRO A 1 130 ? 59.972 -6.241 -36.911 1.00 44.16 130 PRO A N 1
ATOM 1003 C CA . PRO A 1 130 ? 59.354 -6.145 -38.224 1.00 44.16 130 PRO A CA 1
ATOM 1004 C C . PRO A 1 130 ? 60.434 -5.807 -39.258 1.00 44.16 130 PRO A C 1
ATOM 1006 O O . PRO A 1 130 ? 60.903 -4.673 -39.367 1.00 44.16 130 PRO A O 1
ATOM 1009 N N . GLN A 1 131 ? 60.837 -6.827 -40.013 1.00 39.44 131 GLN A N 1
ATOM 1010 C CA . GLN A 1 131 ? 61.554 -6.665 -41.270 1.00 39.44 131 GLN A CA 1
ATOM 1011 C C . GLN A 1 131 ? 60.720 -5.793 -42.214 1.00 39.44 131 GLN A C 1
ATOM 1013 O O . GLN A 1 131 ? 59.593 -6.121 -42.582 1.00 39.44 131 GLN A O 1
ATOM 1018 N N . PHE A 1 132 ? 61.319 -4.672 -42.597 1.00 46.88 132 PHE A N 1
ATOM 1019 C CA . PHE A 1 132 ? 60.978 -3.895 -43.774 1.00 46.88 132 PHE A CA 1
ATOM 1020 C C . PHE A 1 132 ? 61.156 -4.763 -45.025 1.00 46.88 132 PHE A C 1
ATOM 1022 O O . PHE A 1 132 ? 62.279 -4.950 -45.467 1.00 46.88 132 PHE A O 1
ATOM 1029 N N . PHE A 1 133 ? 60.066 -5.270 -45.592 1.00 44.47 133 PHE A N 1
ATOM 1030 C CA . PHE A 1 133 ? 59.894 -5.597 -47.016 1.00 44.47 133 PHE A CA 1
ATOM 1031 C C . PHE A 1 133 ? 58.377 -5.793 -47.202 1.00 44.47 133 PHE A C 1
ATOM 1033 O O . PHE A 1 133 ? 57.766 -6.645 -46.572 1.00 44.47 133 PHE A O 1
ATOM 1040 N N . SER A 1 134 ? 57.673 -5.001 -48.003 1.00 35.50 134 SER A N 1
ATOM 1041 C CA . SER A 1 134 ? 57.768 -5.153 -49.449 1.00 35.50 134 SER A CA 1
ATOM 1042 C C . SER A 1 134 ? 57.389 -3.878 -50.186 1.00 35.50 134 SER A C 1
ATOM 1044 O O . SER A 1 134 ? 56.335 -3.277 -49.986 1.00 35.50 134 SER A O 1
ATOM 1046 N N . THR A 1 135 ? 58.294 -3.517 -51.077 1.00 43.03 135 THR A N 1
ATOM 1047 C CA . THR A 1 135 ? 58.183 -2.489 -52.092 1.00 43.03 135 THR A CA 1
ATOM 1048 C C . THR A 1 135 ? 57.333 -3.000 -53.270 1.00 43.03 135 THR A C 1
ATOM 1050 O O . THR A 1 135 ? 57.478 -4.145 -53.685 1.00 43.03 135 THR A O 1
ATOM 1053 N N . LEU A 1 136 ? 56.567 -2.073 -53.861 1.00 53.69 136 LEU A N 1
ATOM 1054 C CA . LEU A 1 136 ? 56.050 -2.031 -55.242 1.00 53.69 136 LEU A CA 1
ATOM 1055 C C . LEU A 1 136 ? 54.799 -2.862 -55.590 1.00 53.69 136 LEU A C 1
ATOM 1057 O O . LEU A 1 136 ? 54.862 -4.043 -55.900 1.00 53.69 136 LEU A O 1
ATOM 1061 N N . THR A 1 137 ? 53.672 -2.170 -55.763 1.00 41.78 137 THR A N 1
ATOM 1062 C CA . THR A 1 137 ? 53.173 -1.810 -57.106 1.00 41.78 137 THR A CA 1
ATOM 1063 C C . THR A 1 137 ? 52.172 -0.662 -56.988 1.00 41.78 137 THR A C 1
ATOM 1065 O O . THR A 1 137 ? 51.264 -0.662 -56.165 1.00 41.78 137 THR A O 1
ATOM 1068 N N . ARG A 1 138 ? 52.416 0.375 -57.785 1.00 51.47 138 ARG A N 1
ATOM 1069 C CA . ARG A 1 138 ? 51.577 1.557 -57.938 1.00 51.47 138 ARG A CA 1
ATOM 1070 C C . ARG A 1 138 ? 50.421 1.184 -58.857 1.00 51.47 138 ARG A C 1
ATOM 1072 O O . ARG A 1 138 ? 50.676 0.929 -60.026 1.00 51.47 138 ARG A O 1
ATOM 1079 N N . ASP A 1 139 ? 49.192 1.243 -58.361 1.00 36.16 139 ASP A N 1
ATOM 1080 C CA . ASP A 1 139 ? 48.086 1.709 -59.191 1.00 36.16 139 ASP A CA 1
ATOM 1081 C C . ASP A 1 139 ? 47.067 2.483 -58.350 1.00 36.16 139 ASP A C 1
ATOM 1083 O O . ASP A 1 139 ? 46.790 2.162 -57.195 1.00 36.16 139 ASP A O 1
ATOM 1087 N N . SER A 1 140 ? 46.627 3.606 -58.895 1.00 54.03 140 SER A N 1
ATOM 1088 C CA . SER A 1 140 ? 46.029 4.720 -58.157 1.00 54.03 140 SER A CA 1
ATOM 1089 C C . SER A 1 140 ? 44.520 4.526 -57.997 1.00 54.03 140 SER A C 1
ATOM 1091 O O . SER A 1 140 ? 43.838 4.621 -59.009 1.00 54.03 140 SER A O 1
ATOM 1093 N N . GLN A 1 141 ? 43.988 4.316 -56.778 1.00 51.31 141 GLN A N 1
ATOM 1094 C CA . GLN A 1 141 ? 42.549 4.413 -56.417 1.00 51.31 141 GLN A CA 1
ATOM 1095 C C . GLN A 1 141 ? 42.345 4.361 -54.862 1.00 51.31 141 GLN A C 1
ATOM 1097 O O . GLN A 1 141 ? 43.287 4.047 -54.139 1.00 51.31 141 GLN A O 1
ATOM 1102 N N . PRO A 1 142 ? 41.174 4.746 -54.302 1.00 51.84 142 PRO A N 1
ATOM 1103 C CA . PRO A 1 142 ? 41.024 5.668 -53.169 1.00 51.84 142 PRO A CA 1
ATOM 1104 C C . PRO A 1 142 ? 41.012 4.981 -51.794 1.00 51.84 142 PRO A C 1
ATOM 1106 O O . PRO A 1 142 ? 39.977 4.517 -51.322 1.00 51.84 142 PRO A O 1
ATOM 1109 N N . ILE A 1 143 ? 42.144 4.969 -51.097 1.00 56.91 143 ILE A N 1
ATOM 1110 C CA . ILE A 1 143 ? 42.217 4.403 -49.737 1.00 56.91 143 ILE A CA 1
ATOM 1111 C C . ILE A 1 143 ? 41.926 5.476 -48.668 1.00 56.91 143 ILE A C 1
ATOM 1113 O O . ILE A 1 143 ? 41.290 5.185 -47.653 1.00 56.91 143 ILE A O 1
ATOM 1117 N N . ASP A 1 144 ? 42.252 6.744 -48.936 1.00 57.56 144 ASP A N 1
ATOM 1118 C CA . ASP A 1 144 ? 42.028 7.850 -47.990 1.00 57.56 144 ASP A CA 1
ATOM 1119 C C . ASP A 1 144 ? 40.541 8.195 -47.782 1.00 57.56 144 ASP A C 1
ATOM 1121 O O . ASP A 1 144 ? 40.134 8.592 -46.690 1.00 57.56 144 ASP A O 1
ATOM 1125 N N . LEU A 1 145 ? 39.692 7.972 -48.792 1.00 56.84 145 LEU A N 1
ATOM 1126 C CA . LEU A 1 145 ? 38.259 8.291 -48.725 1.00 56.84 145 LEU A CA 1
ATOM 1127 C C . LEU A 1 145 ? 37.456 7.269 -47.898 1.00 56.84 145 LEU A C 1
ATOM 1129 O O . LEU A 1 145 ? 36.505 7.632 -47.207 1.00 56.84 145 LEU A O 1
ATOM 1133 N N . ILE A 1 146 ? 37.858 5.994 -47.929 1.00 63.62 146 ILE A N 1
ATOM 1134 C CA . ILE A 1 146 ? 37.226 4.912 -47.156 1.00 63.62 146 ILE A CA 1
ATOM 1135 C C . ILE A 1 146 ? 37.657 4.989 -45.683 1.00 63.62 146 ILE A C 1
ATOM 1137 O O . ILE A 1 146 ? 36.826 4.818 -44.792 1.00 63.62 146 ILE A O 1
ATOM 1141 N N . SER A 1 147 ? 38.926 5.327 -45.425 1.00 66.69 147 SER A N 1
ATOM 1142 C CA . SER A 1 147 ? 39.448 5.565 -44.072 1.00 66.69 147 SER A CA 1
ATOM 1143 C C . SER A 1 147 ? 38.788 6.784 -43.406 1.00 66.69 147 SER A C 1
ATOM 1145 O O . SER A 1 147 ? 38.376 6.712 -42.248 1.00 66.69 147 SER A O 1
ATOM 1147 N N . SER A 1 148 ? 38.576 7.874 -44.158 1.00 77.25 148 SER A N 1
ATOM 1148 C CA . SER A 1 148 ? 37.855 9.067 -43.686 1.00 77.25 148 SER A CA 1
ATOM 1149 C C . SER A 1 148 ? 36.392 8.773 -43.333 1.00 77.25 148 SER A C 1
ATOM 1151 O O . SER A 1 148 ? 35.921 9.195 -42.278 1.00 77.25 148 SER A O 1
ATOM 1153 N N . ASN A 1 149 ? 35.688 7.992 -44.157 1.00 80.81 149 ASN A N 1
ATOM 1154 C CA . ASN A 1 149 ? 34.303 7.609 -43.878 1.00 80.81 149 ASN A CA 1
ATOM 1155 C C . ASN A 1 149 ? 34.199 6.688 -42.645 1.00 80.81 149 ASN A C 1
ATOM 1157 O O . ASN A 1 149 ? 33.328 6.867 -41.796 1.00 80.81 149 ASN A O 1
ATOM 1161 N N . HIS A 1 150 ? 35.135 5.745 -42.497 1.00 84.62 150 HIS A N 1
ATOM 1162 C CA . HIS A 1 150 ? 35.216 4.894 -41.310 1.00 84.62 150 HIS A CA 1
ATOM 1163 C C . HIS A 1 150 ? 35.519 5.704 -40.040 1.00 84.62 150 HIS A C 1
ATOM 1165 O O . HIS A 1 150 ? 34.964 5.417 -38.980 1.00 84.62 150 HIS A O 1
ATOM 1171 N N . LEU A 1 151 ? 36.360 6.738 -40.133 1.00 86.00 151 LEU A N 1
ATOM 1172 C CA . LEU A 1 151 ? 36.649 7.641 -39.019 1.00 86.00 151 LEU A CA 1
ATOM 1173 C C . LEU A 1 151 ? 35.411 8.454 -38.609 1.00 86.00 151 LEU A C 1
ATOM 1175 O O . LEU A 1 151 ? 35.095 8.516 -37.425 1.00 86.00 151 LEU A O 1
ATOM 1179 N N . MET A 1 152 ? 34.657 8.991 -39.572 1.00 89.00 152 MET A N 1
ATOM 1180 C CA . MET A 1 152 ? 33.404 9.707 -39.290 1.00 89.00 152 MET A CA 1
ATOM 1181 C C . MET A 1 152 ? 32.344 8.807 -38.642 1.00 89.00 152 MET A C 1
ATOM 1183 O O . MET A 1 152 ? 31.648 9.236 -37.718 1.00 89.00 152 MET A O 1
ATOM 1187 N N . GLU A 1 153 ? 32.230 7.553 -39.087 1.00 91.44 153 GLU A N 1
ATOM 1188 C CA . GLU A 1 153 ? 31.340 6.572 -38.455 1.00 91.44 153 GLU A CA 1
ATOM 1189 C C . GLU A 1 153 ? 31.824 6.208 -37.044 1.00 91.44 153 GLU A C 1
ATOM 1191 O O . GLU A 1 153 ? 31.031 6.110 -36.109 1.00 91.44 153 GLU A O 1
ATOM 1196 N N . THR A 1 154 ? 33.138 6.093 -36.858 1.00 89.50 154 THR A N 1
ATOM 1197 C CA . THR A 1 154 ? 33.751 5.865 -35.546 1.00 89.50 154 THR A CA 1
ATOM 1198 C C . THR A 1 154 ? 33.426 7.009 -34.576 1.00 89.50 154 THR A C 1
ATOM 1200 O O . THR A 1 154 ? 32.976 6.750 -33.457 1.00 89.50 154 THR A O 1
ATOM 1203 N N . ASP A 1 155 ? 33.545 8.269 -35.005 1.00 93.19 155 ASP A N 1
ATOM 1204 C CA . ASP A 1 155 ? 33.191 9.448 -34.199 1.00 93.19 155 ASP A CA 1
ATOM 1205 C C . ASP A 1 155 ? 31.693 9.509 -33.873 1.00 93.19 155 ASP A C 1
ATOM 1207 O O . ASP A 1 155 ? 31.300 9.820 -32.739 1.00 93.19 155 ASP A O 1
ATOM 1211 N N . ARG A 1 156 ? 30.835 9.160 -34.840 1.00 95.25 156 ARG A N 1
ATOM 1212 C CA . ARG A 1 156 ? 29.386 9.050 -34.629 1.00 95.25 156 ARG A CA 1
ATOM 1213 C C . ARG A 1 156 ? 29.064 8.016 -33.550 1.00 95.25 156 ARG A C 1
ATOM 1215 O O . ARG A 1 156 ? 28.296 8.321 -32.634 1.00 95.25 156 ARG A O 1
ATOM 1222 N N . LEU A 1 157 ? 29.667 6.830 -33.626 1.00 96.25 157 LEU A N 1
ATOM 1223 C CA . LEU A 1 157 ? 29.482 5.765 -32.639 1.00 96.25 157 LEU A CA 1
ATOM 1224 C C . LEU A 1 157 ? 30.008 6.175 -31.259 1.00 96.25 157 LEU A C 1
ATOM 1226 O O . LEU A 1 157 ? 29.337 5.931 -30.255 1.00 96.25 157 LEU A O 1
ATOM 1230 N N . TYR A 1 158 ? 31.157 6.853 -31.174 1.00 96.31 158 TYR A N 1
ATOM 1231 C CA . TYR A 1 158 ? 31.659 7.389 -29.904 1.00 96.31 158 TYR A CA 1
ATOM 1232 C C . TYR A 1 158 ? 30.701 8.414 -29.286 1.00 96.31 158 TYR A C 1
ATOM 1234 O O . TYR A 1 158 ? 30.443 8.363 -28.078 1.00 96.31 158 TYR A O 1
ATOM 1242 N N . SER A 1 159 ? 30.132 9.304 -30.101 1.00 96.06 159 SER A N 1
ATOM 1243 C CA . SER A 1 159 ? 29.119 10.271 -29.665 1.00 96.06 159 SER A CA 1
ATOM 1244 C C . SER A 1 159 ? 27.839 9.579 -29.174 1.00 96.06 159 SER A C 1
ATOM 1246 O O . SER A 1 159 ? 27.298 9.929 -28.118 1.00 96.06 159 SER A O 1
ATOM 1248 N N . GLU A 1 160 ? 27.390 8.529 -29.868 1.00 97.62 160 GLU A N 1
ATOM 1249 C CA . GLU A 1 160 ? 26.243 7.720 -29.447 1.00 97.62 160 GLU A CA 1
ATOM 1250 C C . GLU A 1 160 ? 26.514 6.992 -28.122 1.00 97.62 160 GLU A C 1
ATOM 1252 O O . GLU A 1 160 ? 25.701 7.068 -27.196 1.00 97.62 160 GLU A O 1
ATOM 1257 N N . ILE A 1 161 ? 27.690 6.377 -27.969 1.00 97.44 161 ILE A N 1
ATOM 1258 C CA . ILE A 1 161 ? 28.126 5.752 -26.713 1.00 97.44 161 ILE A CA 1
ATOM 1259 C C . ILE A 1 161 ? 28.160 6.785 -25.579 1.00 97.44 161 ILE A C 1
ATOM 1261 O O . ILE A 1 161 ? 27.714 6.486 -24.468 1.00 97.44 161 ILE A O 1
ATOM 1265 N N . ALA A 1 162 ? 28.656 7.999 -25.826 1.00 97.56 162 ALA A N 1
ATOM 1266 C CA . ALA A 1 162 ? 28.689 9.065 -24.825 1.00 97.56 162 ALA A CA 1
ATOM 1267 C C . ALA A 1 162 ? 27.273 9.502 -24.404 1.00 97.56 162 ALA A C 1
ATOM 1269 O O . ALA A 1 162 ? 26.994 9.639 -23.208 1.00 97.56 162 ALA A O 1
ATOM 1270 N N . SER A 1 163 ? 26.359 9.652 -25.365 1.00 97.88 163 SER A N 1
ATOM 1271 C CA . SER A 1 163 ? 24.946 9.959 -25.107 1.00 97.88 163 SER A CA 1
ATOM 1272 C C . SER A 1 163 ? 24.262 8.858 -24.291 1.00 97.88 163 SER A C 1
ATOM 1274 O O . SER A 1 163 ? 23.602 9.141 -23.286 1.00 97.88 163 SER A O 1
ATOM 1276 N N . LEU A 1 164 ? 24.475 7.592 -24.657 1.00 97.88 164 LEU A N 1
ATOM 1277 C CA . LEU A 1 164 ? 23.932 6.445 -23.930 1.00 97.88 164 LEU A CA 1
ATOM 1278 C C . LEU A 1 164 ? 24.494 6.358 -22.508 1.00 97.88 164 LEU A C 1
ATOM 1280 O O . LEU A 1 164 ? 23.722 6.187 -21.563 1.00 97.88 164 LEU A O 1
ATOM 1284 N N . LYS A 1 165 ? 25.804 6.557 -22.321 1.00 97.19 165 LYS A N 1
ATOM 1285 C CA . LYS A 1 165 ? 26.427 6.623 -20.987 1.00 97.19 165 LYS A CA 1
ATOM 1286 C C . LYS A 1 165 ? 25.814 7.730 -20.128 1.00 97.19 165 LYS A C 1
ATOM 1288 O O . LYS A 1 165 ? 25.505 7.492 -18.962 1.00 97.19 165 LYS A O 1
ATOM 1293 N N . LYS A 1 166 ? 25.563 8.913 -20.701 1.00 98.12 166 LYS A N 1
ATOM 1294 C CA . LYS A 1 166 ? 24.888 10.016 -19.998 1.00 98.12 166 LYS A CA 1
ATOM 1295 C C . LYS A 1 166 ? 23.458 9.647 -19.593 1.00 98.12 166 LYS A C 1
ATOM 1297 O O . LYS A 1 166 ? 23.052 9.938 -18.470 1.00 98.12 166 LYS A O 1
ATOM 1302 N N . GLN A 1 167 ? 22.705 8.983 -20.471 1.00 98.06 167 GLN A N 1
ATOM 1303 C CA . GLN A 1 167 ? 21.355 8.511 -20.145 1.00 98.06 167 GLN A CA 1
ATOM 1304 C C . GLN A 1 167 ? 21.356 7.457 -19.033 1.00 98.06 167 GLN A C 1
ATOM 1306 O O . GLN A 1 167 ? 20.461 7.472 -18.187 1.00 98.06 167 GLN A O 1
ATOM 1311 N N . VAL A 1 168 ? 22.340 6.553 -19.020 1.00 98.06 168 VAL A N 1
ATOM 1312 C CA . VAL A 1 168 ? 22.512 5.571 -17.940 1.00 98.06 168 VAL A CA 1
ATOM 1313 C C . VAL A 1 168 ? 22.779 6.289 -16.621 1.00 98.06 168 VAL A C 1
ATOM 1315 O O . VAL A 1 168 ? 22.007 6.099 -15.687 1.00 98.06 168 VAL A O 1
ATOM 1318 N N . ALA A 1 169 ? 23.753 7.202 -16.577 1.00 97.75 169 ALA A N 1
ATOM 1319 C CA . ALA A 1 169 ? 24.071 7.969 -15.371 1.00 97.75 169 ALA A CA 1
ATOM 1320 C C . ALA A 1 169 ? 22.864 8.776 -14.850 1.00 97.75 169 ALA A C 1
ATOM 1322 O O . ALA A 1 169 ? 22.591 8.810 -13.651 1.00 97.75 169 ALA A O 1
ATOM 1323 N N . GLN A 1 170 ? 22.080 9.382 -15.747 1.00 98.12 170 GLN A N 1
ATOM 1324 C CA . GLN A 1 170 ? 20.862 10.103 -15.367 1.00 98.12 170 GLN A CA 1
ATOM 1325 C C . GLN A 1 170 ? 19.795 9.169 -14.771 1.00 98.12 170 GLN A C 1
ATOM 1327 O O . GLN A 1 170 ? 19.115 9.533 -13.808 1.00 98.12 170 GLN A O 1
ATOM 1332 N N . LYS A 1 171 ? 19.635 7.961 -15.325 1.00 97.81 171 LYS A N 1
ATOM 1333 C CA . LYS A 1 171 ? 18.709 6.955 -14.785 1.00 97.81 171 LYS A CA 1
ATOM 1334 C C . LYS A 1 171 ? 19.192 6.384 -13.456 1.00 97.81 171 LYS A C 1
ATOM 1336 O O . LYS A 1 171 ? 18.356 6.174 -12.583 1.00 97.81 171 LYS A O 1
ATOM 1341 N N . GLU A 1 172 ? 20.493 6.163 -13.293 1.00 98.19 172 GLU A N 1
ATOM 1342 C CA . GLU A 1 172 ? 21.103 5.734 -12.030 1.00 98.19 172 GLU A CA 1
ATOM 1343 C C . GLU A 1 172 ? 20.871 6.774 -10.935 1.00 98.19 172 GLU A C 1
ATOM 1345 O O . GLU A 1 172 ? 20.381 6.431 -9.861 1.00 98.19 172 GLU A O 1
ATOM 1350 N N . GLN A 1 173 ? 21.090 8.056 -11.235 1.00 97.88 173 GLN A N 1
ATOM 1351 C CA . GLN A 1 173 ? 20.783 9.145 -10.310 1.00 97.88 173 GLN A CA 1
ATOM 1352 C C . GLN A 1 173 ? 19.296 9.158 -9.917 1.00 97.88 173 GLN A C 1
ATOM 1354 O O . GLN A 1 173 ? 18.959 9.212 -8.735 1.00 97.88 173 GLN A O 1
ATOM 1359 N N . GLY A 1 174 ? 18.392 9.027 -10.893 1.00 98.06 174 GLY A N 1
ATOM 1360 C CA . GLY A 1 174 ? 16.954 8.962 -10.623 1.00 98.06 174 GLY A CA 1
ATOM 1361 C C . GLY A 1 174 ? 16.521 7.715 -9.841 1.00 98.06 174 GLY A C 1
ATOM 1362 O O . GLY A 1 174 ? 15.526 7.762 -9.116 1.00 98.06 174 GLY A O 1
ATOM 1363 N N . LEU A 1 175 ? 17.242 6.598 -9.974 1.00 97.69 175 LEU A N 1
ATOM 1364 C CA . LEU A 1 175 ? 17.015 5.395 -9.175 1.00 97.69 175 LEU A CA 1
ATOM 1365 C C . LEU A 1 175 ? 17.434 5.632 -7.721 1.00 97.69 175 LEU A C 1
ATOM 1367 O O . LEU A 1 175 ? 16.641 5.368 -6.821 1.00 97.69 175 LEU A O 1
ATOM 1371 N N . LEU A 1 176 ? 18.613 6.223 -7.505 1.00 98.00 176 LEU A N 1
ATOM 1372 C CA . LEU A 1 176 ? 19.108 6.571 -6.172 1.00 98.00 176 LEU A CA 1
ATOM 1373 C C . LEU A 1 176 ? 18.157 7.517 -5.432 1.00 98.00 176 LEU A C 1
ATOM 1375 O O . LEU A 1 176 ? 17.903 7.333 -4.242 1.00 98.00 176 LEU A O 1
ATOM 1379 N N . ASP A 1 177 ? 17.599 8.513 -6.116 1.00 97.81 177 ASP A N 1
ATOM 1380 C CA . ASP A 1 177 ? 16.670 9.452 -5.481 1.00 97.81 177 ASP A CA 1
ATOM 1381 C C . ASP A 1 177 ? 15.332 8.787 -5.117 1.00 97.81 177 ASP A C 1
ATOM 1383 O O . ASP A 1 177 ? 14.776 9.053 -4.047 1.00 97.81 177 ASP A O 1
ATOM 1387 N N . LYS A 1 178 ? 14.856 7.836 -5.932 1.00 97.75 178 LYS A N 1
ATOM 1388 C CA . LYS A 1 178 ? 13.700 6.999 -5.573 1.00 97.75 178 LYS A CA 1
ATOM 1389 C C . LYS A 1 178 ? 14.003 6.074 -4.400 1.00 97.75 178 LYS A C 1
ATOM 1391 O O . LYS A 1 178 ? 13.148 5.924 -3.530 1.00 97.75 178 LYS A O 1
ATOM 1396 N N . ASP A 1 179 ? 15.196 5.492 -4.331 1.00 97.88 179 ASP A N 1
ATOM 1397 C CA . ASP A 1 179 ? 15.598 4.646 -3.203 1.00 97.88 179 ASP A CA 1
ATOM 1398 C C . ASP A 1 179 ? 15.648 5.440 -1.891 1.00 97.88 179 ASP A C 1
ATOM 1400 O O . ASP A 1 179 ? 15.154 4.964 -0.865 1.00 97.88 179 ASP A O 1
ATOM 1404 N N . LYS A 1 180 ? 16.131 6.690 -1.922 1.00 98.25 180 LYS A N 1
ATOM 1405 C CA . LYS A 1 180 ? 16.050 7.605 -0.767 1.00 98.25 180 LYS A CA 1
ATOM 1406 C C . LYS A 1 180 ? 14.602 7.852 -0.343 1.00 98.25 180 LYS A C 1
ATOM 1408 O O . LYS A 1 180 ? 14.290 7.735 0.841 1.00 98.25 180 LYS A O 1
ATOM 1413 N N . GLN A 1 181 ? 13.709 8.136 -1.294 1.00 98.38 181 GLN A N 1
ATOM 1414 C CA . GLN A 1 181 ? 12.290 8.358 -1.003 1.00 98.38 181 GLN A CA 1
ATOM 1415 C C . GLN A 1 181 ? 11.623 7.104 -0.416 1.00 98.38 181 GLN A C 1
ATOM 1417 O O . GLN A 1 181 ? 10.847 7.198 0.533 1.00 98.38 181 GLN A O 1
ATOM 1422 N N . ILE A 1 182 ? 11.956 5.916 -0.929 1.00 97.81 182 ILE A N 1
ATOM 1423 C CA . ILE A 1 182 ? 11.481 4.640 -0.379 1.00 97.81 182 ILE A CA 1
ATOM 1424 C C . ILE A 1 182 ? 11.952 4.475 1.069 1.00 97.81 182 ILE A C 1
ATOM 1426 O O . ILE A 1 182 ? 11.160 4.069 1.921 1.00 97.81 182 ILE A O 1
ATOM 1430 N N . CYS A 1 183 ? 13.216 4.780 1.365 1.00 98.00 183 CYS A N 1
ATOM 1431 C CA . CYS A 1 183 ? 13.751 4.719 2.726 1.00 98.00 183 CYS A CA 1
ATOM 1432 C C . CYS A 1 183 ? 13.033 5.691 3.670 1.00 98.00 183 CYS A C 1
ATOM 1434 O O . CYS A 1 183 ? 12.627 5.281 4.758 1.00 98.00 183 CYS A O 1
ATOM 1436 N N . GLN A 1 184 ? 12.807 6.934 3.241 1.00 98.19 184 GLN A N 1
ATOM 1437 C CA . GLN A 1 184 ? 12.076 7.931 4.025 1.00 98.19 184 GLN A CA 1
ATOM 1438 C C . GLN A 1 184 ? 10.637 7.484 4.317 1.00 98.19 184 GLN A C 1
ATOM 1440 O O . GLN A 1 184 ? 10.225 7.435 5.473 1.00 98.19 184 GLN A O 1
ATOM 1445 N N . LEU A 1 185 ? 9.894 7.060 3.290 1.00 98.00 185 LEU A N 1
ATOM 1446 C CA . LEU A 1 185 ? 8.512 6.602 3.453 1.00 98.00 185 LEU A CA 1
ATOM 1447 C C . LEU A 1 185 ? 8.411 5.353 4.337 1.00 98.00 185 LEU A C 1
ATOM 1449 O O . LEU A 1 185 ? 7.454 5.208 5.099 1.00 98.00 185 LEU A O 1
ATOM 1453 N N . LYS A 1 186 ? 9.394 4.447 4.270 1.00 97.62 186 LYS A N 1
ATOM 1454 C CA . LYS A 1 186 ? 9.471 3.295 5.180 1.00 97.62 186 LYS A CA 1
ATOM 1455 C C . LYS A 1 186 ? 9.662 3.738 6.629 1.00 97.62 186 LYS A C 1
ATOM 1457 O O . LYS A 1 186 ? 8.980 3.200 7.498 1.00 97.62 186 LYS A O 1
ATOM 1462 N N . ALA A 1 187 ? 10.542 4.707 6.883 1.00 98.06 187 ALA A N 1
ATOM 1463 C CA . ALA A 1 187 ? 10.755 5.250 8.222 1.00 98.06 187 ALA A CA 1
ATOM 1464 C C . ALA A 1 187 ? 9.475 5.901 8.772 1.00 98.06 187 ALA A C 1
ATOM 1466 O O . ALA A 1 187 ? 9.023 5.526 9.853 1.00 98.06 187 ALA A O 1
ATOM 1467 N N . GLU A 1 188 ? 8.822 6.764 7.988 1.00 98.06 188 GLU A N 1
ATOM 1468 C CA . GLU A 1 188 ? 7.553 7.403 8.370 1.00 98.06 188 GLU A CA 1
ATOM 1469 C C . GLU A 1 188 ? 6.434 6.384 8.616 1.00 98.06 188 GLU A C 1
ATOM 1471 O O . GLU A 1 188 ? 5.622 6.542 9.527 1.00 98.06 188 GLU A O 1
ATOM 1476 N N . THR A 1 189 ? 6.375 5.320 7.811 1.00 96.62 189 THR A N 1
ATOM 1477 C CA . THR A 1 189 ? 5.388 4.248 7.997 1.00 96.62 189 THR A CA 1
ATOM 1478 C C . THR A 1 189 ? 5.622 3.517 9.316 1.00 96.62 189 THR A C 1
ATOM 1480 O O . THR A 1 189 ? 4.664 3.282 10.051 1.00 96.62 189 THR A O 1
ATOM 1483 N N . MET A 1 190 ? 6.877 3.188 9.645 1.00 97.44 190 MET A N 1
ATOM 1484 C CA . MET A 1 190 ? 7.208 2.550 10.923 1.00 97.44 190 MET A CA 1
ATOM 1485 C C . MET A 1 190 ? 6.900 3.457 12.115 1.00 97.44 190 MET A C 1
ATOM 1487 O O . MET A 1 190 ? 6.412 2.980 13.139 1.00 97.44 190 MET A O 1
ATOM 1491 N N . GLU A 1 191 ? 7.159 4.756 11.987 1.00 97.44 191 GLU A N 1
ATOM 1492 C CA . GLU A 1 191 ? 6.863 5.728 13.034 1.00 97.44 191 GLU A CA 1
ATOM 1493 C C . GLU A 1 191 ? 5.355 5.863 13.266 1.00 97.44 191 GLU A C 1
ATOM 1495 O O . GLU A 1 191 ? 4.898 5.708 14.400 1.00 97.44 191 GLU A O 1
ATOM 1500 N N . LYS A 1 192 ? 4.570 6.024 12.195 1.00 96.50 192 LYS A N 1
ATOM 1501 C CA . LYS A 1 192 ? 3.102 6.057 12.272 1.00 96.50 192 LYS A CA 1
ATOM 1502 C C . LYS A 1 192 ? 2.542 4.762 12.853 1.00 96.50 192 LYS A C 1
ATOM 1504 O O . LYS A 1 192 ? 1.665 4.803 13.712 1.00 96.50 192 LYS A O 1
ATOM 1509 N N . GLU A 1 193 ? 3.050 3.601 12.438 1.00 97.56 193 GLU A N 1
ATOM 1510 C CA . GLU A 1 193 ? 2.616 2.315 12.994 1.00 97.56 193 GLU A CA 1
ATOM 1511 C C . GLU A 1 193 ? 2.912 2.219 14.500 1.00 97.56 193 GLU A C 1
ATOM 1513 O O . GLU A 1 193 ? 2.046 1.798 15.274 1.00 97.56 193 GLU A O 1
ATOM 1518 N N . LYS A 1 194 ? 4.107 2.639 14.936 1.00 98.00 194 LYS A N 1
ATOM 1519 C CA . LYS A 1 194 ? 4.478 2.695 16.357 1.00 98.00 194 LYS A CA 1
ATOM 1520 C C . LYS A 1 194 ? 3.558 3.642 17.128 1.00 98.00 194 LYS A C 1
ATOM 1522 O O . LYS A 1 194 ? 3.051 3.258 18.180 1.00 98.00 194 LYS A O 1
ATOM 1527 N N . GLU A 1 195 ? 3.301 4.833 16.595 1.00 97.75 195 GLU A N 1
ATOM 1528 C CA . GLU A 1 195 ? 2.409 5.822 17.201 1.00 97.75 195 GLU A CA 1
ATOM 1529 C C . GLU A 1 195 ? 0.986 5.269 17.368 1.00 97.75 195 GLU A C 1
ATOM 1531 O O . GLU A 1 195 ? 0.422 5.343 18.461 1.00 97.75 195 GLU A O 1
ATOM 1536 N N . PHE A 1 196 ? 0.419 4.642 16.330 1.00 97.50 196 PHE A N 1
ATOM 1537 C CA . PHE A 1 196 ? -0.901 4.012 16.415 1.00 97.50 196 PHE A CA 1
ATOM 1538 C C . PHE A 1 196 ? -0.938 2.873 17.436 1.00 97.50 196 PHE A C 1
ATOM 1540 O O . PH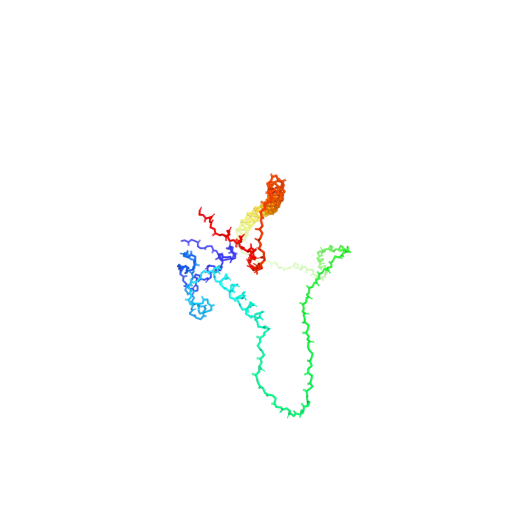E A 1 196 ? -1.895 2.781 18.207 1.00 97.50 196 PHE A O 1
ATOM 1547 N N . ARG A 1 197 ? 0.102 2.030 17.497 1.00 97.25 197 ARG A N 1
ATOM 1548 C CA . ARG A 1 197 ? 0.206 0.958 18.504 1.00 97.25 197 ARG A CA 1
ATOM 1549 C C . ARG A 1 197 ? 0.229 1.522 19.924 1.00 97.25 197 ARG A C 1
ATOM 1551 O O . ARG A 1 197 ? -0.499 1.024 20.782 1.00 97.25 197 ARG A O 1
ATOM 1558 N N . THR A 1 198 ? 1.016 2.568 20.171 1.00 97.25 198 THR A N 1
ATOM 1559 C CA . THR A 1 198 ? 1.087 3.221 21.486 1.00 97.25 198 THR A CA 1
ATOM 1560 C C . THR A 1 198 ? -0.229 3.907 21.848 1.00 97.25 198 THR A C 1
ATOM 1562 O O . THR A 1 198 ? -0.709 3.724 22.966 1.00 97.25 198 THR A O 1
ATOM 1565 N N . LYS A 1 199 ? -0.861 4.632 20.914 1.00 97.88 199 LYS A N 1
ATOM 1566 C CA . LYS A 1 199 ? -2.178 5.258 21.136 1.00 97.88 199 LYS A CA 1
ATOM 1567 C C . LYS A 1 199 ? -3.245 4.221 21.467 1.00 97.88 199 LYS A C 1
ATOM 1569 O O . LYS A 1 199 ? -3.989 4.402 22.425 1.00 97.88 199 LYS A O 1
ATOM 1574 N N . PHE A 1 200 ? -3.281 3.113 20.731 1.00 97.31 200 PHE A N 1
ATOM 1575 C CA . PHE A 1 200 ? -4.218 2.025 20.988 1.00 97.31 200 PHE A CA 1
ATOM 1576 C C . PHE A 1 200 ? -3.999 1.396 22.370 1.00 97.31 200 PHE A C 1
ATOM 1578 O O . PHE A 1 200 ? -4.952 1.206 23.122 1.00 97.31 200 PHE A O 1
ATOM 1585 N N . GLN A 1 201 ? -2.745 1.128 22.747 1.00 97.25 201 GLN A N 1
ATOM 1586 C CA . GLN A 1 201 ? -2.422 0.582 24.066 1.00 97.25 201 GLN A CA 1
ATOM 1587 C C . GLN A 1 201 ? -2.767 1.560 25.202 1.00 97.25 201 GLN A C 1
ATOM 1589 O O . GLN A 1 201 ? -3.298 1.140 26.229 1.00 97.25 201 GLN A O 1
ATOM 1594 N N . SER A 1 202 ? -2.505 2.856 25.014 1.00 97.25 202 SER A N 1
ATOM 1595 C CA . SER A 1 202 ? -2.867 3.905 25.972 1.00 97.25 202 SER A CA 1
ATOM 1596 C C . SER A 1 202 ? -4.384 4.018 26.143 1.00 97.25 202 SER A C 1
ATOM 1598 O O . SER A 1 202 ? -4.858 4.045 27.277 1.00 97.25 202 SER A O 1
ATOM 1600 N N . GLN A 1 203 ? -5.148 3.998 25.045 1.00 96.31 203 GLN A N 1
ATOM 1601 C CA . GLN A 1 203 ? -6.612 4.000 25.095 1.00 96.31 203 GLN A CA 1
ATOM 1602 C C . GLN A 1 203 ? -7.156 2.752 25.794 1.00 96.31 203 GLN A C 1
ATOM 1604 O O . GLN A 1 203 ? -7.994 2.876 26.683 1.00 96.31 203 GLN A O 1
ATOM 1609 N N . LEU A 1 204 ? -6.651 1.558 25.464 1.00 96.75 204 LEU A N 1
ATOM 1610 C CA . LEU A 1 204 ? -7.049 0.322 26.146 1.00 96.75 204 LEU A CA 1
ATOM 1611 C C . LEU A 1 204 ? -6.791 0.387 27.654 1.00 96.75 204 LEU A C 1
ATOM 1613 O O . LEU A 1 204 ? -7.655 -0.008 28.435 1.00 96.75 204 LEU A O 1
ATOM 1617 N N . LYS A 1 205 ? -5.629 0.907 28.064 1.00 97.94 205 LYS A N 1
ATOM 1618 C CA . LYS A 1 205 ? -5.300 1.072 29.481 1.00 97.94 205 LYS A CA 1
ATOM 1619 C C . LYS A 1 205 ? -6.232 2.074 30.165 1.00 97.94 205 LYS A C 1
ATOM 1621 O O . LYS A 1 205 ? -6.815 1.738 31.184 1.00 97.94 205 LYS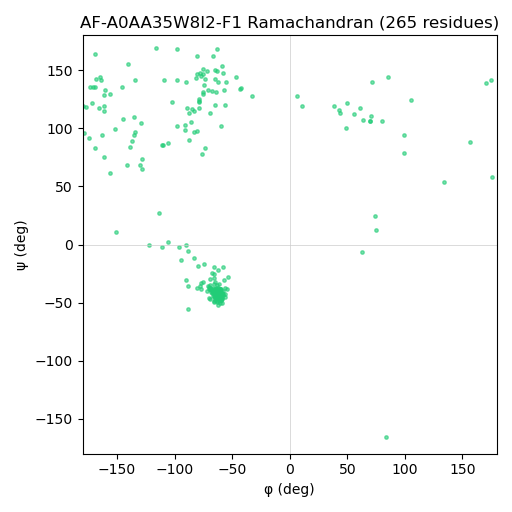 A O 1
ATOM 1626 N N . SER A 1 206 ? -6.456 3.242 29.565 1.00 97.50 206 SER A N 1
ATOM 1627 C CA . SER A 1 206 ? -7.373 4.255 30.103 1.00 97.50 206 SER A CA 1
ATOM 1628 C C . SER A 1 206 ? -8.811 3.735 30.247 1.00 97.50 206 SER A C 1
ATOM 1630 O O . SER A 1 206 ? -9.464 3.990 31.262 1.00 97.50 206 SER A O 1
ATOM 1632 N N . HIS A 1 207 ? -9.299 2.957 29.275 1.00 97.31 207 HIS A N 1
ATOM 1633 C CA . HIS A 1 207 ? -10.598 2.292 29.378 1.00 97.31 207 HIS A CA 1
ATOM 1634 C C . HIS A 1 207 ? -10.620 1.239 30.492 1.00 97.31 207 HIS A C 1
ATOM 1636 O O . HIS A 1 207 ? -11.593 1.188 31.241 1.00 97.31 207 HIS A O 1
ATOM 1642 N N . SER A 1 208 ? -9.559 0.438 30.635 1.00 97.56 208 SER A N 1
ATOM 1643 C CA . SER A 1 208 ? -9.419 -0.525 31.737 1.00 97.56 208 SER A CA 1
ATOM 1644 C C . SER A 1 208 ? -9.468 0.172 33.098 1.00 97.56 208 SER A C 1
ATOM 1646 O O . SER A 1 208 ? -10.286 -0.197 33.937 1.00 97.56 208 SER A O 1
ATOM 1648 N N . ASP A 1 209 ? -8.677 1.231 33.283 1.00 97.81 209 ASP A N 1
ATOM 1649 C CA . ASP A 1 209 ? -8.613 2.007 34.527 1.00 97.81 209 ASP A CA 1
ATOM 1650 C C . ASP A 1 209 ? -9.980 2.646 34.854 1.00 97.81 209 ASP A C 1
ATOM 1652 O O . ASP A 1 209 ? -10.423 2.653 36.004 1.00 97.81 209 ASP A O 1
ATOM 1656 N N . SER A 1 210 ? -10.701 3.127 33.833 1.00 97.75 210 SER A N 1
ATOM 1657 C CA . SER A 1 210 ? -12.058 3.677 33.991 1.00 97.75 210 SER A CA 1
ATOM 1658 C C . SER A 1 210 ? -13.062 2.610 34.434 1.00 97.75 210 SER A C 1
ATOM 1660 O O . SER A 1 210 ? -13.885 2.856 35.317 1.00 97.75 210 SER A O 1
ATOM 1662 N N . VAL A 1 211 ? -12.988 1.409 33.851 1.00 97.81 211 VAL A N 1
ATOM 1663 C CA . VAL A 1 211 ? -13.831 0.272 34.245 1.00 97.81 211 VAL A CA 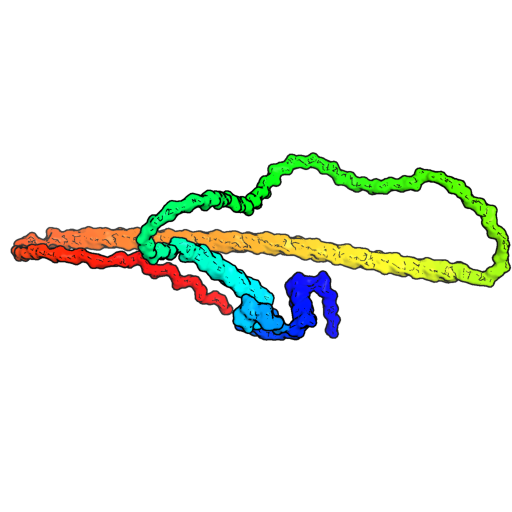1
ATOM 1664 C C . VAL A 1 211 ? -13.520 -0.158 35.676 1.00 97.81 211 VAL A C 1
ATOM 1666 O O . VAL A 1 211 ? -14.448 -0.381 36.451 1.00 97.81 211 VAL A O 1
ATOM 1669 N N . GLU A 1 212 ? -12.246 -0.243 36.055 1.00 97.56 212 GLU A N 1
ATOM 1670 C CA . GLU A 1 212 ? -11.838 -0.582 37.421 1.00 97.56 212 GLU A CA 1
ATOM 1671 C C . GLU A 1 212 ? -12.323 0.455 38.441 1.00 97.56 212 GLU A C 1
ATOM 1673 O O . GLU A 1 212 ? -12.826 0.076 39.505 1.00 97.56 212 GLU A O 1
ATOM 1678 N N . SER A 1 213 ? -12.245 1.744 38.097 1.00 97.56 213 SER A N 1
ATOM 1679 C CA . SER A 1 213 ? -12.743 2.843 38.930 1.00 97.56 213 SER A CA 1
ATOM 1680 C C . SER A 1 213 ? -14.260 2.759 39.131 1.00 97.56 213 SER A C 1
ATOM 1682 O O . SER A 1 213 ? -14.730 2.707 40.270 1.00 97.56 213 SER A O 1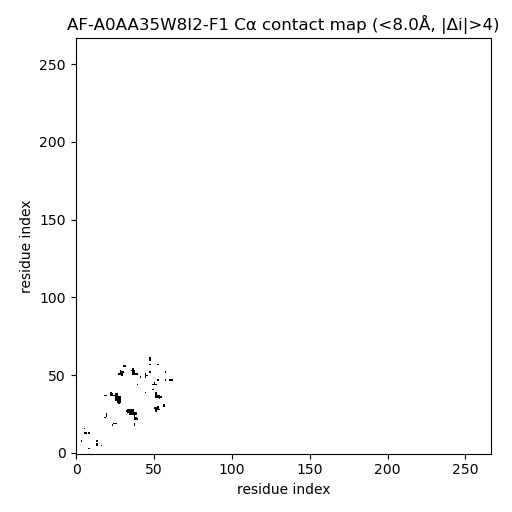
ATOM 1684 N N . LEU A 1 214 ? -15.034 2.593 38.052 1.00 97.06 214 LEU A N 1
ATOM 1685 C CA . LEU A 1 214 ? -16.488 2.400 38.138 1.00 97.06 214 LEU A CA 1
ATOM 1686 C C . LEU A 1 214 ? -16.854 1.128 38.915 1.00 97.06 214 LEU A C 1
ATOM 1688 O O . LEU A 1 214 ? -17.783 1.125 39.720 1.00 97.06 214 LEU A O 1
ATOM 1692 N N . GLN A 1 215 ? -16.112 0.034 38.738 1.00 96.38 215 GLN A N 1
ATOM 1693 C CA . GLN A 1 215 ? -16.314 -1.185 39.525 1.00 96.38 215 GLN A CA 1
ATOM 1694 C C . GLN A 1 215 ? -15.986 -0.986 41.011 1.00 96.3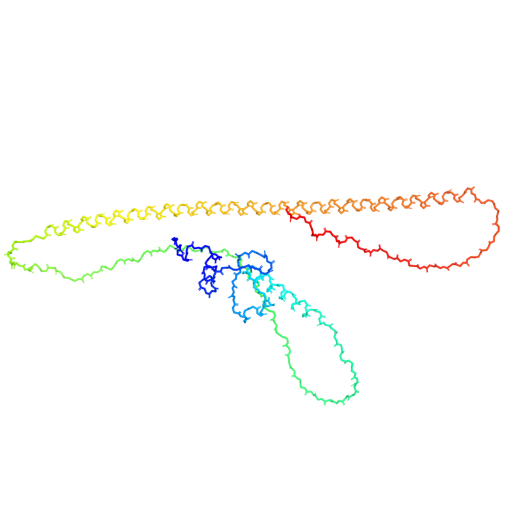8 215 GLN A C 1
ATOM 1696 O O . GLN A 1 215 ? -16.614 -1.620 41.867 1.00 96.38 215 GLN A O 1
ATOM 1701 N N . ALA A 1 216 ? -14.995 -0.159 41.348 1.00 96.88 216 ALA A N 1
ATOM 1702 C CA . ALA A 1 216 ? -14.686 0.206 42.727 1.00 96.88 216 ALA A CA 1
ATOM 1703 C C . ALA A 1 216 ? -15.796 1.073 43.335 1.00 96.88 216 ALA A C 1
ATOM 1705 O O . ALA A 1 216 ? -16.214 0.816 44.466 1.00 96.88 216 ALA A O 1
ATOM 1706 N N . GLU A 1 217 ? -16.336 2.017 42.568 1.00 97.12 217 GLU A N 1
ATOM 1707 C CA . GLU A 1 217 ? -17.459 2.856 42.981 1.00 97.12 217 GLU A CA 1
ATOM 1708 C C . GLU A 1 217 ? -18.736 2.034 43.193 1.00 97.12 217 GLU A C 1
ATOM 1710 O O . GLU A 1 217 ? -19.348 2.124 44.256 1.00 97.12 217 GLU A O 1
ATOM 1715 N N . ILE A 1 218 ? -19.074 1.123 42.272 1.00 95.44 218 ILE A N 1
ATOM 1716 C CA . ILE A 1 218 ? -20.188 0.175 42.442 1.00 95.44 218 ILE A CA 1
ATOM 1717 C C . ILE A 1 218 ? -20.006 -0.649 43.723 1.00 95.44 218 ILE A C 1
ATOM 1719 O O . ILE A 1 218 ? -20.963 -0.854 44.473 1.00 95.44 218 ILE A O 1
ATOM 1723 N N . ARG A 1 219 ? -18.786 -1.125 44.011 1.00 96.38 219 ARG A N 1
ATOM 1724 C CA . ARG A 1 219 ? -18.492 -1.849 45.259 1.00 96.38 219 ARG A CA 1
ATOM 1725 C C . ARG A 1 219 ? -18.664 -0.961 46.493 1.00 96.38 219 ARG A C 1
ATOM 1727 O O . ARG A 1 219 ? -19.201 -1.438 47.492 1.00 96.38 219 ARG A O 1
ATOM 1734 N N . ASN A 1 220 ? -18.237 0.299 46.436 1.00 96.12 220 ASN A N 1
ATOM 1735 C CA . ASN A 1 220 ? -18.388 1.254 47.533 1.00 96.12 220 ASN A CA 1
ATOM 1736 C C . ASN A 1 220 ? -19.867 1.585 47.789 1.00 96.12 220 ASN A C 1
ATOM 1738 O O . ASN A 1 220 ? -20.343 1.432 48.911 1.00 96.12 220 ASN A O 1
ATOM 1742 N N . LEU A 1 221 ? -20.626 1.921 46.745 1.00 94.50 221 LEU A N 1
ATOM 1743 C CA . LEU A 1 221 ? -22.061 2.197 46.840 1.00 94.50 221 LEU A CA 1
ATOM 1744 C C . LEU A 1 221 ? -22.840 0.986 47.365 1.00 94.50 221 LEU A C 1
ATOM 1746 O O . LEU A 1 221 ? -23.680 1.136 48.247 1.00 94.50 221 LEU A O 1
ATOM 1750 N N . ARG A 1 222 ? -22.514 -0.235 46.918 1.00 92.88 222 ARG A N 1
ATOM 1751 C CA . ARG A 1 222 ? -23.104 -1.466 47.477 1.00 92.88 222 ARG A CA 1
ATOM 1752 C C . ARG A 1 222 ? -22.807 -1.640 48.972 1.00 92.88 222 ARG A C 1
ATOM 1754 O O . ARG A 1 222 ? -23.688 -2.083 49.703 1.00 92.88 222 ARG A O 1
ATOM 1761 N N . ARG A 1 223 ? -21.601 -1.281 49.439 1.00 93.38 223 ARG A N 1
ATOM 1762 C CA . ARG A 1 223 ? -21.253 -1.285 50.876 1.00 93.38 223 ARG A CA 1
ATOM 1763 C C . ARG A 1 223 ? -22.013 -0.214 51.657 1.00 93.38 223 ARG A C 1
ATOM 1765 O O . ARG A 1 223 ? -22.442 -0.476 52.773 1.00 93.38 223 ARG A O 1
ATOM 1772 N N . GLN A 1 224 ? -22.194 0.975 51.090 1.00 93.81 224 GLN A N 1
ATOM 1773 C CA . GLN A 1 224 ? -22.975 2.033 51.734 1.00 93.81 224 GLN A CA 1
ATOM 1774 C C . GLN A 1 224 ? -24.455 1.651 51.833 1.00 93.81 224 GLN A C 1
ATOM 1776 O O . GLN A 1 224 ? -25.045 1.835 52.892 1.00 93.81 224 GLN A O 1
ATOM 1781 N N . LEU A 1 225 ? -25.027 1.052 50.779 1.00 88.75 225 LEU A N 1
ATOM 1782 C CA . LEU A 1 225 ? -26.400 0.534 50.773 1.00 88.75 225 LEU A CA 1
ATOM 1783 C C . LEU A 1 225 ? -26.621 -0.558 51.828 1.00 88.75 225 LEU A C 1
ATOM 1785 O O . LEU A 1 225 ? -27.645 -0.548 52.507 1.00 88.75 225 LEU A O 1
ATOM 1789 N N . SER A 1 226 ? -25.671 -1.481 52.017 1.00 83.81 226 SER A N 1
ATOM 1790 C CA . SER A 1 226 ? -25.796 -2.474 53.091 1.00 83.81 226 SER A CA 1
ATOM 1791 C C . SER A 1 226 ? -25.699 -1.824 54.477 1.00 83.81 226 SER A C 1
ATOM 1793 O O . SER A 1 226 ? -26.503 -2.127 55.355 1.00 83.81 226 SER A O 1
ATOM 1795 N N . GLN A 1 227 ? -24.788 -0.869 54.682 1.00 85.75 227 GLN A N 1
ATOM 1796 C CA . GLN A 1 227 ? -24.650 -0.153 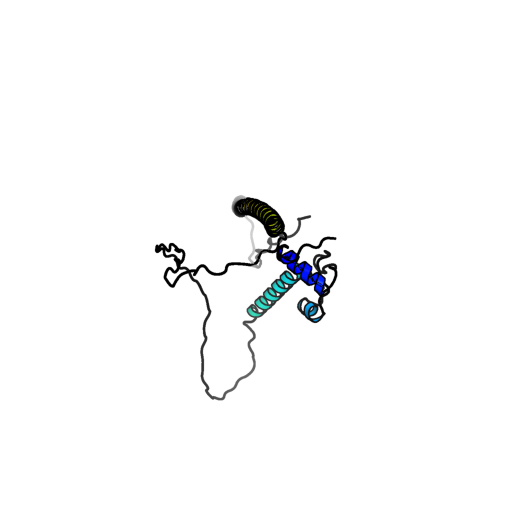55.958 1.00 85.75 227 GLN A CA 1
ATOM 1797 C C . GLN A 1 227 ? -25.873 0.714 56.309 1.00 85.75 227 GLN A C 1
ATOM 1799 O O . GLN A 1 227 ? -26.273 0.764 57.476 1.00 85.75 227 GLN A O 1
ATOM 1804 N N . SER A 1 228 ? -26.491 1.379 55.330 1.00 78.75 228 SER A N 1
ATOM 1805 C CA . SER A 1 228 ? -27.706 2.180 55.533 1.00 78.75 228 SER A CA 1
ATOM 1806 C C . SER A 1 228 ? -28.963 1.314 55.698 1.00 78.75 228 SER A C 1
ATOM 1808 O O . SER A 1 228 ? -29.832 1.648 56.510 1.00 78.75 228 SER A O 1
ATOM 1810 N N . SER A 1 229 ? -29.027 0.151 55.040 1.00 75.88 229 SER A N 1
ATOM 1811 C CA . SER A 1 229 ? -30.063 -0.861 55.291 1.00 75.88 229 SER A CA 1
ATOM 1812 C C . SER A 1 229 ? -29.983 -1.453 56.705 1.00 75.88 229 SER A C 1
ATOM 1814 O O . SER A 1 229 ? -31.016 -1.777 57.283 1.00 75.88 229 SER A O 1
ATOM 1816 N N . HIS A 1 230 ? -28.792 -1.580 57.298 1.00 62.62 230 HIS A N 1
ATOM 1817 C CA . HIS A 1 230 ? -28.662 -2.062 58.679 1.00 62.62 230 HIS A CA 1
ATOM 1818 C C . HIS A 1 230 ? -29.000 -0.982 59.722 1.00 62.62 230 HIS A C 1
ATOM 1820 O O . HIS A 1 230 ? -29.643 -1.292 60.724 1.00 62.62 230 HIS A O 1
ATOM 1826 N N . LYS A 1 231 ? -28.673 0.296 59.478 1.00 58.62 231 LYS A N 1
ATOM 1827 C CA . LYS A 1 231 ? -29.026 1.416 60.381 1.00 58.62 231 LYS A CA 1
ATOM 1828 C C . LYS A 1 231 ? -30.527 1.724 60.457 1.00 58.62 231 LYS A C 1
ATOM 1830 O O . LYS A 1 231 ? -30.981 2.260 61.461 1.00 58.62 231 LYS A O 1
ATOM 1835 N N . SER A 1 232 ? -31.300 1.373 59.431 1.00 52.53 232 SER A N 1
ATOM 1836 C CA . SER A 1 232 ? -32.767 1.497 59.446 1.00 52.53 232 SER A CA 1
ATOM 1837 C C . SER A 1 232 ? -33.464 0.360 60.208 1.00 52.53 232 SER A C 1
ATOM 1839 O O . SER A 1 232 ? -34.589 0.539 60.662 1.00 52.53 232 SER A O 1
ATOM 1841 N N . SER A 1 233 ? -32.788 -0.775 60.435 1.00 48.84 233 SER A N 1
ATOM 1842 C CA . SER A 1 233 ? -33.314 -1.879 61.258 1.00 48.84 233 SER A CA 1
ATOM 1843 C C . SER A 1 233 ? -33.117 -1.706 62.774 1.00 48.84 233 SER A C 1
ATOM 1845 O O . SER A 1 233 ? -33.741 -2.425 63.548 1.00 48.84 233 SER A O 1
ATOM 1847 N N . SER A 1 234 ? -32.306 -0.740 63.231 1.00 44.84 234 SER A N 1
ATOM 1848 C CA . SER A 1 234 ? -32.066 -0.500 64.666 1.00 44.84 234 SER A CA 1
ATOM 1849 C C . SER A 1 234 ? -33.029 0.497 65.328 1.00 44.84 234 SER A C 1
ATOM 1851 O O . SER A 1 234 ? -32.894 0.747 66.521 1.00 44.84 234 SER A O 1
ATOM 1853 N N . SER A 1 235 ? -33.994 1.074 64.598 1.00 45.16 235 SER A N 1
ATOM 1854 C CA . SER A 1 235 ? -34.986 2.016 65.155 1.00 45.16 235 SER A CA 1
ATOM 1855 C C . SER A 1 235 ? -36.421 1.482 65.211 1.00 45.16 235 SER A C 1
ATOM 1857 O O . SER A 1 235 ? -37.293 2.164 65.743 1.00 45.16 235 SER A O 1
ATOM 1859 N N . VAL A 1 236 ? -36.687 0.260 64.734 1.00 52.09 236 VAL A N 1
ATOM 1860 C CA . VAL A 1 236 ? -38.015 -0.365 64.834 1.00 52.09 236 VAL A CA 1
ATOM 1861 C C . VAL A 1 236 ? -37.872 -1.830 65.230 1.00 52.09 236 VAL A C 1
ATOM 1863 O O . VAL A 1 236 ? -37.770 -2.701 64.375 1.00 52.09 236 VAL A O 1
ATOM 1866 N N . SER A 1 237 ? -37.861 -2.101 66.537 1.00 39.41 237 SER A N 1
ATOM 1867 C CA . SER A 1 237 ? -38.348 -3.363 67.118 1.00 39.41 237 SER A CA 1
ATOM 1868 C C . SER A 1 237 ? -38.443 -3.259 68.641 1.00 39.41 237 SER A C 1
ATOM 1870 O O . SER A 1 237 ? -37.579 -3.721 69.381 1.00 39.41 237 SER A O 1
ATOM 1872 N N . ALA A 1 238 ? -39.553 -2.685 69.108 1.00 45.00 238 ALA A N 1
ATOM 1873 C CA . ALA A 1 238 ? -40.223 -3.203 70.289 1.00 45.00 238 ALA A CA 1
ATOM 1874 C C . ALA A 1 238 ? -41.237 -4.260 69.815 1.00 45.00 238 ALA A C 1
ATOM 1876 O O . ALA A 1 238 ? -42.174 -3.933 69.098 1.00 45.00 238 ALA A O 1
ATOM 1877 N N . LYS A 1 239 ? -41.025 -5.504 70.265 1.00 39.03 239 LYS A N 1
ATOM 1878 C CA . LYS A 1 239 ? -42.032 -6.550 70.529 1.00 39.03 239 LYS A CA 1
ATOM 1879 C C . LYS A 1 239 ? -42.862 -7.081 69.339 1.00 39.03 239 LYS A C 1
ATOM 1881 O O . LYS A 1 239 ? -43.836 -6.477 68.913 1.00 39.03 239 LYS A O 1
ATOM 1886 N N . GLY A 1 240 ? -42.566 -8.314 68.919 1.00 33.72 240 GLY A N 1
ATOM 1887 C CA . GLY A 1 240 ? -43.441 -9.110 68.052 1.00 33.72 240 GLY A CA 1
ATOM 1888 C C . GLY A 1 240 ? -42.854 -10.486 67.746 1.00 33.72 240 GLY A C 1
ATOM 1889 O O . GLY A 1 240 ? -41.758 -10.596 67.221 1.00 33.72 240 GLY A O 1
ATOM 1890 N N . THR A 1 241 ? -43.562 -11.528 68.147 1.00 39.75 241 THR A N 1
ATOM 1891 C CA . THR A 1 241 ? -43.179 -12.943 68.225 1.00 39.75 241 THR A CA 1
ATOM 1892 C C . THR A 1 241 ? -43.133 -13.688 66.884 1.00 39.75 241 THR A C 1
ATOM 1894 O O . THR A 1 241 ? -44.045 -13.536 66.082 1.00 39.75 241 THR A O 1
ATOM 1897 N N . GLY A 1 242 ? -42.202 -14.645 66.760 1.00 36.97 242 GLY A N 1
ATOM 1898 C CA . GLY A 1 242 ? -42.507 -15.976 66.206 1.00 36.97 242 GLY A CA 1
ATOM 1899 C C . GLY A 1 242 ? -42.038 -16.332 64.785 1.00 36.97 242 GLY A C 1
ATOM 1900 O O . GLY A 1 242 ? -42.465 -15.738 63.807 1.00 36.97 242 GLY A O 1
ATOM 1901 N N . SER A 1 243 ? -41.290 -17.445 64.731 1.00 34.75 243 SER A N 1
ATOM 1902 C CA . SER A 1 243 ? -41.200 -18.458 63.657 1.00 34.75 243 SER A CA 1
ATOM 1903 C C . SER A 1 243 ? -40.041 -18.426 62.646 1.00 34.75 243 SER A C 1
ATOM 1905 O O . SER A 1 243 ? -40.094 -17.830 61.580 1.00 34.75 243 SER A O 1
ATOM 1907 N N . ALA A 1 244 ? -39.024 -19.220 63.002 1.00 38.62 244 ALA A N 1
ATOM 1908 C CA . ALA A 1 244 ? -38.521 -20.393 62.270 1.00 38.62 244 ALA A CA 1
ATOM 1909 C C . ALA A 1 244 ? -38.235 -20.299 60.751 1.00 38.62 244 ALA A C 1
ATOM 1911 O O . ALA A 1 244 ? -39.090 -20.503 59.898 1.00 38.62 244 ALA A O 1
ATOM 1912 N N . ALA A 1 245 ? -36.939 -20.130 60.477 1.00 38.81 245 ALA A N 1
ATOM 1913 C CA . ALA A 1 245 ? -36.086 -20.787 59.479 1.00 38.81 245 ALA A CA 1
ATOM 1914 C C . ALA A 1 245 ? -36.686 -21.762 58.433 1.00 38.81 245 ALA A C 1
ATOM 1916 O O . ALA A 1 245 ? -37.188 -22.831 58.778 1.00 38.81 245 ALA A O 1
ATOM 1917 N N . LYS A 1 246 ? -36.373 -21.487 57.152 1.00 36.22 246 LYS A N 1
ATOM 1918 C CA . LYS A 1 246 ? -35.881 -22.462 56.145 1.00 36.22 246 LYS A CA 1
ATOM 1919 C C . LYS A 1 246 ? -35.239 -21.704 54.966 1.00 36.22 246 LYS A C 1
ATOM 1921 O O . LYS A 1 246 ? -35.924 -20.992 54.246 1.00 36.22 246 LYS A O 1
ATOM 1926 N N . THR A 1 247 ? -33.920 -21.496 54.973 1.00 37.62 247 THR A N 1
ATOM 1927 C CA . THR A 1 247 ? -32.907 -22.186 54.137 1.00 37.62 247 THR A CA 1
ATOM 1928 C C . THR A 1 247 ? -33.319 -22.492 52.690 1.00 37.62 247 THR A C 1
ATOM 1930 O O . THR A 1 247 ? -34.238 -23.263 52.436 1.00 37.62 247 THR A O 1
ATOM 1933 N N . GLY A 1 248 ? -32.566 -21.932 51.735 1.00 29.69 248 GLY A N 1
ATOM 1934 C CA . GLY A 1 248 ? -32.734 -22.186 50.303 1.00 29.69 248 GLY A CA 1
ATOM 1935 C C . GLY A 1 248 ? -31.817 -21.336 49.424 1.00 29.69 248 GLY A C 1
ATOM 1936 O O . GLY A 1 248 ? -32.287 -20.567 48.596 1.00 29.69 248 GLY A O 1
ATOM 1937 N N . SER A 1 249 ? -30.505 -21.445 49.625 1.00 42.34 249 SER A N 1
ATOM 1938 C CA . SER A 1 249 ? -29.484 -20.909 48.719 1.00 42.34 249 SER A CA 1
ATOM 1939 C C . SER A 1 249 ? -29.502 -21.670 47.389 1.00 42.34 249 SER A C 1
ATOM 1941 O O . SER A 1 249 ? -29.421 -22.894 47.415 1.00 42.34 249 SER A O 1
ATOM 1943 N N . SER A 1 250 ? -29.508 -20.990 46.237 1.00 33.94 250 SER A N 1
ATOM 1944 C CA . SER A 1 250 ? -28.756 -21.446 45.051 1.00 33.94 250 SER A CA 1
ATOM 1945 C C . SER A 1 250 ? -28.768 -20.448 43.888 1.00 33.94 250 SER A C 1
ATOM 1947 O O . SER A 1 250 ? -29.816 -19.985 43.456 1.00 33.94 250 SER A O 1
ATOM 1949 N N . SER A 1 251 ? -27.568 -20.275 43.316 1.00 33.97 251 SER A N 1
ATOM 1950 C CA . SER A 1 251 ? -27.274 -19.931 41.913 1.00 33.97 251 SER A CA 1
ATOM 1951 C C . SER A 1 251 ? -27.595 -18.492 41.462 1.00 33.97 251 SER A C 1
ATOM 1953 O O . SER A 1 251 ? -28.586 -17.908 41.856 1.00 33.97 251 SER A O 1
ATOM 1955 N N . SER A 1 252 ? -26.791 -17.801 40.659 1.00 37.28 252 SER A N 1
ATOM 1956 C CA . SER A 1 252 ? -25.711 -18.230 39.773 1.00 37.28 252 SER A CA 1
ATOM 1957 C C . SER A 1 252 ? -24.868 -17.022 39.366 1.00 37.28 252 SER A C 1
ATOM 1959 O O . SER A 1 252 ? -25.371 -15.928 39.121 1.00 37.28 252 SER A O 1
ATOM 1961 N N . SER A 1 253 ? -23.576 -17.287 39.238 1.00 41.50 253 SER A N 1
ATOM 1962 C CA . SER A 1 253 ? -22.595 -16.580 38.424 1.00 41.50 253 SER A CA 1
ATOM 1963 C C . SER A 1 253 ? -23.150 -15.988 37.120 1.00 41.50 253 SER A C 1
ATOM 1965 O O . SER A 1 253 ? -23.655 -16.723 36.274 1.00 41.50 253 SER A O 1
ATOM 1967 N N . ALA A 1 254 ? -22.911 -14.696 36.900 1.00 40.22 254 ALA A N 1
ATOM 1968 C CA . ALA A 1 254 ? -22.915 -14.086 35.572 1.00 40.22 254 ALA A CA 1
ATOM 1969 C C . ALA A 1 254 ? -21.631 -13.260 35.390 1.00 40.22 254 ALA A C 1
ATOM 1971 O O . ALA A 1 254 ? -21.640 -12.035 35.347 1.00 40.22 254 ALA A O 1
ATOM 1972 N N . HIS A 1 255 ? -20.498 -13.961 35.323 1.00 40.19 255 HIS A N 1
ATOM 1973 C CA . HIS A 1 255 ? -19.324 -13.497 34.591 1.00 40.19 255 HIS A CA 1
ATOM 1974 C C . HIS A 1 255 ? -19.358 -14.191 33.231 1.00 40.19 255 HIS A C 1
ATOM 1976 O O . HIS A 1 255 ? -19.030 -15.370 33.160 1.00 40.19 255 HIS A O 1
ATOM 1982 N N . ALA A 1 256 ? -19.783 -13.487 32.182 1.00 41.75 256 ALA A N 1
ATOM 1983 C CA . ALA A 1 256 ? -19.321 -13.673 30.804 1.00 41.75 256 ALA A CA 1
ATOM 1984 C C . ALA A 1 256 ? -20.125 -12.780 29.854 1.00 41.75 256 ALA A C 1
ATOM 1986 O O . ALA A 1 256 ? -21.347 -12.722 29.938 1.00 41.75 256 ALA A O 1
ATOM 1987 N N . SER A 1 257 ? -19.410 -12.227 28.873 1.00 42.31 257 SER A N 1
ATOM 1988 C CA . SER A 1 257 ? -19.910 -11.642 27.620 1.00 42.31 257 SER A CA 1
ATOM 1989 C C . SER A 1 257 ? -20.037 -10.119 27.587 1.00 42.31 257 SER A C 1
ATOM 1991 O O . SER A 1 257 ? -21.128 -9.567 27.598 1.00 42.31 257 SER A O 1
ATOM 1993 N N . LEU A 1 258 ? -18.897 -9.452 27.385 1.00 39.72 258 LEU A N 1
ATOM 1994 C CA . LEU A 1 258 ? -18.840 -8.335 26.437 1.00 39.72 258 LEU A CA 1
ATOM 1995 C C . LEU A 1 258 ? -17.504 -8.362 25.673 1.00 39.72 258 LEU A C 1
ATOM 1997 O O . LEU A 1 258 ? -16.621 -7.534 25.853 1.00 39.72 258 LEU A O 1
ATOM 2001 N N . ALA A 1 259 ? -17.349 -9.382 24.830 1.00 45.56 259 ALA A N 1
ATOM 2002 C CA . ALA A 1 259 ? -16.314 -9.451 23.805 1.00 45.56 259 ALA A CA 1
ATOM 2003 C C . ALA A 1 259 ? -16.993 -9.765 22.467 1.00 45.56 259 ALA A C 1
ATOM 2005 O O . ALA A 1 259 ? -16.958 -10.895 21.991 1.00 45.56 259 ALA A O 1
ATOM 2006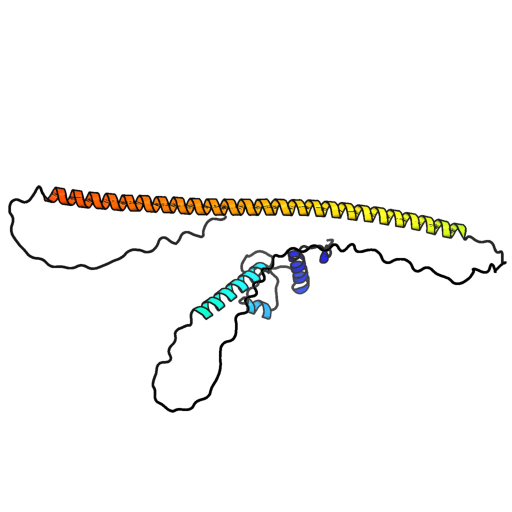 N N . ALA A 1 260 ? -17.681 -8.773 21.901 1.00 45.91 260 ALA A N 1
ATOM 2007 C CA . ALA A 1 260 ? -18.217 -8.833 20.543 1.00 45.91 260 ALA A CA 1
ATOM 2008 C C . ALA A 1 260 ? -18.534 -7.419 20.029 1.00 45.91 260 ALA A C 1
ATOM 2010 O O . ALA A 1 260 ? -19.688 -7.014 19.975 1.00 45.91 260 ALA A O 1
ATOM 2011 N N . ALA A 1 261 ? -17.502 -6.659 19.664 1.00 40.41 261 ALA A N 1
ATOM 2012 C CA . ALA A 1 261 ? -17.647 -5.476 18.814 1.00 40.41 261 ALA A CA 1
ATOM 2013 C C . ALA A 1 261 ? -16.325 -5.179 18.089 1.00 40.41 261 ALA A C 1
ATOM 2015 O O . ALA A 1 261 ? -15.696 -4.147 18.282 1.00 40.41 261 ALA A O 1
ATOM 2016 N N . LEU A 1 262 ? -15.872 -6.122 17.263 1.00 46.78 262 LEU A N 1
ATOM 2017 C CA . LEU A 1 262 ? -14.872 -5.863 16.230 1.00 46.78 262 LEU A CA 1
ATOM 2018 C C . LEU A 1 262 ? -15.355 -6.541 14.954 1.00 46.78 262 LEU A C 1
ATOM 2020 O O . LEU A 1 262 ? -15.179 -7.743 14.820 1.00 46.78 262 LEU A O 1
ATOM 2024 N N . THR A 1 263 ? -16.001 -5.758 14.085 1.00 50.72 263 THR A N 1
ATOM 2025 C CA . THR A 1 263 ? -15.899 -5.765 12.610 1.00 50.72 263 THR A CA 1
ATOM 2026 C C . THR A 1 263 ? -17.168 -5.158 12.013 1.00 50.72 263 THR A C 1
ATOM 2028 O O . THR A 1 263 ? -18.111 -5.886 11.721 1.00 50.72 263 THR A O 1
ATOM 2031 N N . SER A 1 264 ? -17.208 -3.837 11.829 1.00 47.53 264 SER A N 1
ATOM 2032 C CA . SER A 1 264 ? -18.067 -3.146 10.849 1.00 47.53 264 SER A CA 1
ATOM 2033 C C . SER A 1 264 ? -17.661 -1.676 10.808 1.00 47.53 264 SER A C 1
ATOM 2035 O O . SER A 1 264 ? -17.690 -1.024 11.844 1.00 47.53 264 SER A O 1
ATOM 2037 N N . GLY A 1 265 ? -17.271 -1.164 9.638 1.00 34.88 265 GLY A N 1
ATOM 2038 C CA . GLY A 1 265 ? -17.084 0.277 9.440 1.00 34.88 265 GLY A CA 1
ATOM 2039 C C . GLY A 1 265 ? -15.800 0.683 8.725 1.00 34.88 265 GLY A C 1
ATOM 2040 O O . GLY A 1 265 ? -15.059 1.512 9.236 1.00 34.88 265 GLY A O 1
ATOM 2041 N N . VAL A 1 266 ? -15.537 0.116 7.546 1.00 46.62 266 VAL A N 1
ATOM 2042 C CA . VAL A 1 266 ? -14.776 0.826 6.508 1.00 46.62 266 VAL A CA 1
ATOM 2043 C C . VAL A 1 266 ? -15.606 0.714 5.233 1.00 46.62 266 VAL A C 1
ATOM 2045 O O . VAL A 1 266 ? -15.733 -0.365 4.653 1.00 46.62 266 VAL A O 1
ATOM 2048 N N . SER A 1 267 ? -16.260 1.808 4.873 1.00 48.44 267 SER A N 1
ATOM 2049 C CA . SER A 1 267 ? -16.769 2.111 3.535 1.00 48.44 267 SER A CA 1
ATOM 2050 C C . SER A 1 267 ? -16.317 3.522 3.219 1.00 48.44 267 SER A C 1
ATOM 2052 O O . SER A 1 267 ? -16.347 4.342 4.164 1.00 48.44 267 SER A O 1
#

InterPro domains:
  IPR032017 FAM76 protein [PF16046] (14-231)
  IPR032017 FAM76 protein [PTHR46176] (14-238)

pLDDT: mean 70.97, std 24.7, range [29.69, 98.38]

Sequence (267 aa):
TRSLPPSLLPSFLQRCAHSEKKYGSPVSCEQCKMVCAFNKPDDVKRKVGGQTLCLLCTINFKKAQFKRKQHERKKDPQKPPSTTTPSTNTAAVGNRSLKHRDRHRDDESSASKKAKLDLPPPPSDATSSPQFFSTLTRDSQPIDLISSNHLMETDRLYSEIASLKKQVAQKEQGLLDKDKQICQLKAETMEKEKEFRTKFQSQLKSHSDSVESLQAEIRNLRRQLSQSSHKSSSSVSAKGTGSAAKTGSSSSSAHASLAAALTSGVS

Secondary structure (DSSP, 8-state):
--PPPGGGS-HHHHHHHHHHHHH-S-EE-TTT-SEEE----HHHHHTTTT----HHHHHHHHHHHHHHHHHHHHH-S----------------------------------------PPPPPPP------------------HHHHHHHHHHHHHHHHHHHHHHHHHHHHHHHHHHHHHHHHHHHHHHHHHHHHHHHHHHHHHHHHHHHHHHHHHHHHHHHHHHHHHHHHHHHTS--S-----------------------------

Foldseek 3Di:
DDDDDLVPDDPVVSVQVVLCVVQNFFDQFPVPRDRAFGPDPQVLCVVQVNGGHHPVSSVVSVVVVVVVVVVVVVPDPDDDDDDDDDDDDDDDDDDDDDDDDDDDDDDDDDDDDDDDDDDDDDDDDDDDDDDDDDDDDDDDDDPPVVVVVVVVVVVVVVVVVVVVVVVVVVVVVVVVVVVVVVVVVVVVVVVVVVVVVVVVVVVVVVVVVVVVVVVVVVVVVVVVVVVVVVVVVVPDDDDDDDDDDDDDDDDDDDPDDDPDDPDDDDD

Solvent-accessible surface area (backbone atoms only — not comparable to full-atom values): 17672 Å² total; per-residue (Å²): 133,88,79,75,63,65,89,80,42,60,74,69,54,33,51,47,56,52,46,34,76,74,43,40,74,64,35,60,10,74,82,82,63,46,72,58,8,47,69,63,59,62,80,62,20,54,80,59,78,64,46,48,45,19,70,67,57,46,52,51,51,52,53,52,54,51,52,51,56,54,51,54,68,68,70,65,87,83,80,83,87,82,80,84,88,83,88,81,92,82,90,83,85,90,82,80,91,84,81,86,85,82,81,85,80,88,80,91,83,91,78,90,77,92,78,85,88,74,80,87,81,84,91,84,83,88,85,82,83,87,77,91,75,84,83,87,83,92,78,95,77,79,62,69,63,55,53,51,51,52,50,53,51,49,52,51,51,52,51,49,50,51,51,50,52,52,52,49,53,54,50,51,52,54,48,53,55,50,50,51,52,52,52,52,53,51,52,54,48,52,50,52,51,50,51,52,52,51,50,51,52,50,50,53,48,54,53,49,53,51,51,52,49,53,54,50,48,54,51,49,52,53,52,50,52,51,54,53,58,53,62,63,58,77,78,68,82,84,86,85,86,88,84,84,89,81,90,83,88,77,87,78,91,85,88,82,86,90,86,83,89,86,86,86,89,87,130

Organism: Geodia barretti (NCBI:txid519541)

Mean predicted aligned error: 22.95 Å